Protein AF-A0A7C6N1N5-F1 (afdb_monomer_lite)

Sequence (202 aa):
MLIARNVEIYVKSGYQFQPEIVPFQICHFANFVLLFAFALKNKTLQTVAFCFNLPFAMLSIIFADSLENYQTILNWRGMAYIFGHMLIVAITLWGLMTDQIEVDKKSYRNSIIMVVSLFVLSVPINNIFNKLMPDFTANYFYSYRPEGGTPLEWFFNWGKETTLLGMEINIIYIALSALLGIVVLFLFKKIYELYYKFKKSS

Radius of gyration: 17.81 Å; chains: 1; bounding box: 52×36×45 Å

Secondary structure (DSSP, 8-state):
-HHHHHHHHHHHTTS---GGGSS-SHHHHHHHHHHHHHHTT-HHHHHHIIIIIHHHHHHHHHH-GGGTTSS-S-SHHHHHHHHHHHHHHHHHHHHHHTT-----HHHHHHHHHHHHHHHHHHHHHHHHHHHH-TTS---GGG-S-PPTTSHHHHHHHTS--EEETTEEE-HHHHHHHHHHHHHHHHHHHHHHHHHHHHHHT-

pLDDT: mean 88.07, std 8.66, range [59.78, 97.88]

Structure (mmCIF, N/CA/C/O backbone):
data_AF-A0A7C6N1N5-F1
#
_entry.id   AF-A0A7C6N1N5-F1
#
loop_
_atom_site.group_PDB
_atom_site.id
_atom_site.type_symbol
_atom_site.label_atom_id
_atom_site.label_alt_id
_atom_site.label_comp_id
_atom_site.label_asym_id
_atom_site.label_entity_id
_atom_site.label_seq_id
_atom_site.pdbx_PDB_ins_code
_atom_site.Cartn_x
_atom_site.Cartn_y
_atom_site.Cartn_z
_atom_site.occupancy
_atom_site.B_iso_or_equiv
_atom_site.auth_seq_id
_atom_site.auth_comp_id
_atom_site.auth_asym_id
_atom_site.auth_atom_id
_atom_site.pdbx_PDB_model_num
ATOM 1 N N . MET A 1 1 ? -7.656 -17.909 -9.200 1.00 75.88 1 MET A N 1
ATOM 2 C CA . MET A 1 1 ? -7.507 -16.770 -10.137 1.00 75.88 1 MET A CA 1
ATOM 3 C C . MET A 1 1 ? -6.059 -16.318 -10.299 1.00 75.88 1 MET A C 1
ATOM 5 O O . MET A 1 1 ? -5.619 -16.276 -11.436 1.00 75.88 1 MET A O 1
ATOM 9 N N . LEU A 1 2 ? -5.290 -16.072 -9.225 1.00 77.62 2 LEU A N 1
ATOM 10 C CA . LEU A 1 2 ? -3.871 -15.672 -9.336 1.00 77.62 2 LEU A CA 1
ATOM 11 C C . LEU A 1 2 ? -3.015 -16.629 -10.183 1.00 77.62 2 LEU A C 1
ATOM 13 O O . LEU A 1 2 ? -2.271 -16.175 -11.041 1.00 77.62 2 LEU A O 1
ATOM 17 N N . ILE A 1 3 ? -3.173 -17.947 -10.005 1.00 81.25 3 ILE A N 1
ATOM 18 C CA . ILE A 1 3 ? -2.455 -18.951 -10.810 1.00 81.25 3 ILE A CA 1
ATOM 19 C C . ILE A 1 3 ? -2.815 -18.822 -12.297 1.00 81.25 3 ILE A C 1
ATOM 21 O O . ILE A 1 3 ? -1.923 -18.735 -13.127 1.00 81.25 3 ILE A O 1
ATOM 25 N N . ALA A 1 4 ? -4.106 -18.737 -12.635 1.00 80.81 4 ALA A N 1
ATOM 26 C CA . ALA A 1 4 ? -4.562 -18.581 -14.020 1.00 80.81 4 ALA A CA 1
ATOM 27 C C . ALA A 1 4 ? -4.050 -17.275 -14.655 1.00 80.81 4 ALA A C 1
ATOM 29 O O . ALA A 1 4 ? -3.578 -17.284 -15.787 1.00 80.81 4 ALA A O 1
ATOM 30 N N . ARG A 1 5 ? -4.059 -16.173 -13.895 1.00 82.31 5 ARG A N 1
ATOM 31 C CA . ARG A 1 5 ? -3.480 -14.883 -14.298 1.00 82.31 5 ARG A CA 1
ATOM 32 C C . ARG A 1 5 ? -1.970 -14.984 -14.540 1.00 82.31 5 ARG A C 1
ATOM 34 O O . ARG A 1 5 ? -1.482 -14.455 -15.532 1.00 82.31 5 ARG A O 1
ATOM 41 N N . ASN A 1 6 ? -1.235 -15.689 -13.682 1.00 84.12 6 ASN A N 1
ATOM 42 C CA . ASN A 1 6 ? 0.206 -15.896 -13.843 1.00 84.12 6 ASN A CA 1
ATOM 43 C C . ASN A 1 6 ? 0.536 -16.792 -15.047 1.00 84.12 6 ASN A C 1
ATOM 45 O O . ASN A 1 6 ? 1.484 -16.501 -15.770 1.00 84.12 6 ASN A O 1
ATOM 49 N N . VAL A 1 7 ? -0.264 -17.835 -15.294 1.00 82.88 7 VAL A N 1
ATOM 50 C CA . VAL A 1 7 ? -0.147 -18.676 -16.496 1.00 82.88 7 VAL A CA 1
ATOM 51 C C . VAL A 1 7 ? -0.419 -17.853 -17.756 1.00 82.88 7 VAL A C 1
ATOM 53 O O . VAL A 1 7 ? 0.352 -17.942 -18.705 1.00 82.88 7 VAL A O 1
ATOM 56 N N . GLU A 1 8 ? -1.455 -17.006 -17.767 1.00 82.69 8 GLU A N 1
ATOM 57 C CA . GLU A 1 8 ? -1.738 -16.129 -18.912 1.00 82.69 8 GLU A CA 1
ATOM 58 C C . GLU A 1 8 ? -0.565 -15.181 -19.208 1.00 82.69 8 GLU A C 1
ATOM 60 O O . GLU A 1 8 ? -0.178 -15.041 -20.367 1.00 82.69 8 GLU A O 1
ATOM 65 N N . ILE A 1 9 ? 0.023 -14.563 -18.176 1.00 81.25 9 ILE A N 1
ATOM 66 C CA . ILE A 1 9 ? 1.199 -13.690 -18.329 1.00 81.25 9 ILE A CA 1
ATOM 67 C C . ILE A 1 9 ? 2.376 -14.469 -18.913 1.00 81.25 9 ILE A C 1
ATOM 69 O O . ILE A 1 9 ? 2.980 -14.013 -19.876 1.00 81.25 9 ILE A O 1
ATOM 73 N N . TYR A 1 10 ? 2.660 -15.656 -18.376 1.00 85.50 10 TYR A N 1
ATOM 74 C CA . TYR A 1 10 ? 3.761 -16.496 -18.841 1.00 85.50 10 TYR A CA 1
ATOM 75 C C . TYR A 1 10 ? 3.589 -16.959 -20.296 1.00 85.50 10 TYR A C 1
ATOM 77 O O . TYR A 1 10 ? 4.551 -17.020 -21.053 1.00 85.50 10 TYR A O 1
ATOM 85 N N . VAL A 1 11 ? 2.362 -17.263 -20.725 1.00 85.88 11 VAL A N 1
ATOM 86 C CA . VAL A 1 11 ? 2.097 -17.634 -22.124 1.00 85.88 11 VAL A CA 1
ATOM 87 C C . VAL A 1 11 ? 2.218 -16.413 -23.043 1.00 85.88 11 VAL A C 1
ATOM 89 O O . VAL A 1 11 ? 2.851 -16.497 -24.095 1.00 85.88 11 VAL A O 1
ATOM 92 N N . LYS A 1 12 ? 1.664 -15.259 -22.646 1.00 83.81 12 LYS A N 1
ATOM 93 C CA . LYS A 1 12 ? 1.722 -14.018 -23.443 1.00 83.81 12 LYS A CA 1
ATOM 94 C C . LYS A 1 12 ? 3.119 -13.404 -23.524 1.00 83.81 12 LYS A C 1
ATOM 96 O O . LYS A 1 12 ? 3.396 -12.686 -24.478 1.00 83.81 12 LYS A O 1
ATOM 101 N N . SER A 1 13 ? 3.996 -13.700 -22.570 1.00 79.75 13 SER A N 1
ATOM 102 C CA . SER A 1 13 ? 5.400 -13.285 -22.580 1.00 79.75 13 SER A CA 1
ATOM 103 C C . SER A 1 13 ? 6.295 -14.143 -23.481 1.00 79.75 13 SER A C 1
ATOM 105 O O . SER A 1 13 ? 7.509 -13.960 -23.477 1.00 79.75 13 SER A O 1
ATOM 107 N N . GLY A 1 14 ? 5.733 -15.112 -24.213 1.00 83.31 14 GLY A N 1
ATOM 108 C CA . GLY A 1 14 ? 6.526 -16.070 -24.982 1.00 83.31 14 GLY A CA 1
ATOM 109 C C . GLY A 1 14 ? 7.276 -17.061 -24.091 1.00 83.31 14 GLY A C 1
ATOM 110 O O . GLY A 1 14 ? 8.407 -17.422 -24.404 1.00 83.31 14 GLY A O 1
ATOM 111 N N . TYR A 1 15 ? 6.658 -17.501 -22.987 1.00 8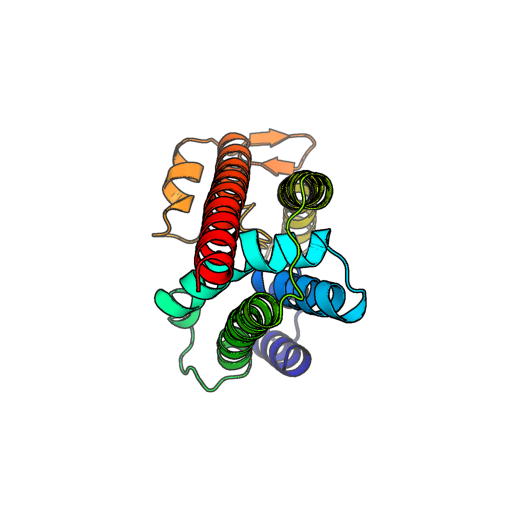4.44 15 TYR A N 1
ATOM 112 C CA . TYR A 1 15 ? 7.233 -18.435 -22.007 1.00 84.44 15 TYR A CA 1
ATOM 113 C C . TYR A 1 15 ? 8.441 -17.871 -21.245 1.00 84.44 15 TYR A C 1
ATOM 115 O O . TYR A 1 15 ? 9.311 -18.614 -20.779 1.00 84.44 15 TYR A O 1
ATOM 123 N N . GLN A 1 16 ? 8.471 -16.549 -21.067 1.00 82.44 16 GLN A N 1
ATOM 124 C CA . GLN A 1 16 ? 9.483 -15.849 -20.281 1.00 82.44 16 GLN A CA 1
ATOM 125 C C . GLN A 1 16 ? 8.947 -15.449 -18.908 1.00 82.44 16 GLN A C 1
ATOM 127 O O . GLN A 1 16 ? 7.798 -15.023 -18.754 1.00 82.44 16 GLN A O 1
ATOM 132 N N . PHE A 1 17 ? 9.787 -15.570 -17.884 1.00 81.19 17 PHE A N 1
ATOM 133 C CA . PHE A 1 17 ? 9.424 -15.125 -16.546 1.00 81.19 17 PHE A CA 1
ATOM 134 C C . PHE A 1 17 ? 9.456 -13.592 -16.476 1.00 81.19 17 PHE A C 1
ATOM 136 O O . PHE A 1 17 ? 10.468 -12.983 -16.805 1.00 81.19 17 PHE A O 1
ATOM 143 N N . GLN A 1 18 ? 8.354 -12.981 -16.036 1.00 79.44 18 GLN A N 1
ATOM 144 C CA . GLN A 1 18 ? 8.213 -11.528 -15.925 1.00 79.44 18 GLN A CA 1
ATOM 145 C C . GLN A 1 18 ? 8.052 -11.094 -14.463 1.00 79.44 18 GLN A C 1
ATOM 147 O O . GLN A 1 18 ? 7.435 -11.832 -13.685 1.00 79.44 18 GLN A O 1
ATOM 152 N N . PRO A 1 19 ? 8.494 -9.876 -14.089 1.00 78.19 19 PRO A N 1
ATOM 153 C CA . PRO A 1 19 ? 8.294 -9.337 -12.743 1.00 78.19 19 PRO A CA 1
ATOM 154 C C . PRO A 1 19 ? 6.824 -9.369 -12.303 1.00 78.19 19 PRO A C 1
ATOM 156 O O . PRO A 1 19 ? 6.517 -9.722 -11.169 1.00 78.19 19 PRO A O 1
ATOM 159 N N . GLU A 1 20 ? 5.890 -9.108 -13.225 1.00 77.75 20 GLU A N 1
ATOM 160 C CA . GLU A 1 20 ? 4.452 -9.127 -12.940 1.00 77.75 20 GLU A CA 1
ATOM 161 C C . GLU A 1 20 ? 3.948 -10.453 -12.354 1.00 77.75 20 GLU A C 1
ATOM 163 O O . GLU A 1 20 ? 2.939 -10.441 -11.648 1.00 77.75 20 GLU A O 1
ATOM 168 N N . ILE A 1 21 ? 4.612 -11.583 -12.624 1.00 78.94 21 ILE A N 1
ATOM 169 C CA . ILE A 1 21 ? 4.239 -12.909 -12.102 1.00 78.94 21 ILE A CA 1
ATOM 170 C C . ILE A 1 21 ? 4.406 -12.960 -10.576 1.00 78.94 21 ILE A C 1
ATOM 172 O O . ILE A 1 21 ? 3.637 -13.642 -9.888 1.00 78.94 21 ILE A O 1
ATOM 176 N N . VAL A 1 22 ? 5.377 -12.220 -10.036 1.00 78.75 22 VAL A N 1
ATOM 177 C CA . VAL A 1 22 ? 5.614 -12.130 -8.596 1.00 78.75 22 VAL A CA 1
ATOM 178 C C . VAL A 1 22 ? 4.576 -11.184 -7.980 1.00 78.75 22 VAL A C 1
ATOM 180 O O . VAL A 1 22 ? 4.480 -10.020 -8.374 1.00 78.75 22 VAL A O 1
ATOM 183 N N . PRO A 1 23 ? 3.776 -11.633 -6.995 1.00 71.56 23 PRO A N 1
ATOM 184 C CA . PRO A 1 23 ? 2.617 -10.886 -6.506 1.00 71.56 23 PRO A CA 1
ATOM 185 C C . PRO A 1 23 ? 2.990 -9.771 -5.507 1.00 71.56 23 PRO A C 1
ATOM 187 O O . PRO A 1 23 ? 2.320 -9.590 -4.493 1.00 71.56 23 PRO A O 1
ATOM 190 N N . PHE A 1 24 ? 4.052 -9.011 -5.780 1.00 77.94 24 PHE A N 1
ATOM 191 C CA . PHE A 1 24 ? 4.479 -7.861 -4.968 1.00 77.94 24 PHE A CA 1
ATOM 192 C C . PHE A 1 24 ? 3.821 -6.540 -5.383 1.00 77.94 24 PHE A C 1
ATOM 194 O O . PHE A 1 24 ? 4.073 -5.496 -4.784 1.00 77.94 24 PHE A O 1
ATOM 201 N N . GLN A 1 25 ? 2.943 -6.569 -6.386 1.00 78.00 25 GLN A N 1
ATOM 202 C CA . GLN A 1 25 ? 2.044 -5.449 -6.661 1.00 78.00 25 GLN A CA 1
ATOM 203 C C . GLN A 1 25 ? 1.131 -5.201 -5.448 1.00 78.00 25 GLN A C 1
ATOM 205 O O . GLN A 1 25 ? 0.662 -6.156 -4.823 1.00 78.00 25 GLN A O 1
ATOM 210 N N . ILE A 1 26 ? 0.858 -3.927 -5.132 1.00 80.38 26 ILE A N 1
ATOM 211 C CA . ILE A 1 26 ? 0.122 -3.523 -3.917 1.00 80.38 26 ILE A CA 1
ATOM 212 C C . ILE A 1 26 ? -1.208 -4.256 -3.787 1.00 80.38 26 ILE A C 1
ATOM 214 O O . ILE A 1 26 ? -1.538 -4.723 -2.704 1.00 80.38 26 ILE A O 1
ATOM 218 N N . CYS A 1 27 ? -1.960 -4.395 -4.878 1.00 80.00 27 CYS A N 1
ATOM 219 C CA . CYS A 1 27 ? -3.269 -5.041 -4.878 1.00 80.00 27 CYS A CA 1
ATOM 220 C C . CYS A 1 27 ? -3.203 -6.548 -4.571 1.00 80.00 27 CYS A C 1
ATOM 222 O O . CYS A 1 27 ? -4.029 -7.082 -3.826 1.00 80.00 27 CYS A O 1
ATOM 224 N N . HIS A 1 28 ? -2.196 -7.253 -5.087 1.00 83.31 28 HIS A N 1
ATOM 225 C CA . HIS A 1 28 ? -1.982 -8.667 -4.786 1.00 83.31 28 HIS A CA 1
ATOM 226 C C . HIS A 1 28 ? -1.497 -8.851 -3.348 1.00 83.31 28 HIS A C 1
ATOM 228 O O . HIS A 1 28 ? -2.035 -9.681 -2.614 1.00 83.31 28 HIS A O 1
ATOM 234 N N . PHE A 1 29 ? -0.554 -8.016 -2.912 1.00 87.25 29 PHE A N 1
ATOM 235 C CA . PHE A 1 29 ? -0.102 -7.992 -1.528 1.00 87.25 29 PHE A CA 1
ATOM 236 C C . PHE A 1 29 ? -1.252 -7.676 -0.558 1.00 87.25 29 PHE A C 1
ATOM 238 O O . PHE A 1 29 ? -1.387 -8.320 0.480 1.00 87.25 29 PHE A O 1
ATOM 245 N N . ALA A 1 30 ? -2.140 -6.752 -0.924 1.00 88.94 30 ALA A N 1
ATOM 246 C CA . ALA A 1 30 ? -3.303 -6.375 -0.135 1.00 88.94 30 ALA A CA 1
ATOM 247 C C . ALA A 1 30 ? -4.279 -7.538 0.088 1.00 88.94 30 ALA A C 1
ATOM 249 O O . ALA A 1 30 ? -4.829 -7.658 1.182 1.00 88.94 30 ALA A O 1
ATOM 250 N N . ASN A 1 31 ? -4.446 -8.421 -0.900 1.00 89.88 31 ASN A N 1
ATOM 251 C CA . ASN A 1 31 ? -5.232 -9.646 -0.749 1.00 89.88 31 ASN A CA 1
ATOM 252 C C . ASN A 1 31 ? -4.606 -10.618 0.266 1.00 89.88 31 ASN A C 1
ATOM 254 O O . ASN A 1 31 ? -5.327 -11.227 1.056 1.00 89.88 31 ASN A O 1
ATOM 258 N N . PHE A 1 32 ? -3.274 -10.729 0.314 1.00 91.06 32 PHE A N 1
ATOM 259 C CA . PHE A 1 32 ? -2.599 -11.514 1.354 1.00 91.06 32 PHE A CA 1
ATOM 260 C C . PHE A 1 32 ? -2.723 -10.866 2.733 1.00 91.06 32 PHE A C 1
ATOM 262 O O . PHE A 1 32 ? -3.035 -11.557 3.702 1.00 91.06 32 PHE A O 1
ATOM 269 N N . VAL A 1 33 ? -2.538 -9.544 2.829 1.00 92.44 33 VAL A N 1
ATOM 270 C CA . VAL A 1 33 ? -2.757 -8.792 4.076 1.00 92.44 33 VAL A CA 1
ATOM 271 C C . VAL A 1 33 ? -4.164 -9.045 4.602 1.00 92.44 33 VAL A C 1
ATOM 273 O O . VAL A 1 33 ? -4.314 -9.343 5.781 1.00 92.44 33 VAL A O 1
ATOM 276 N N . LEU A 1 34 ? -5.173 -8.990 3.732 1.00 93.25 34 LEU A N 1
ATOM 277 C CA . LEU A 1 34 ? -6.565 -9.270 4.068 1.00 93.25 34 LEU A CA 1
ATOM 278 C C . LEU A 1 34 ? -6.752 -10.702 4.583 1.00 93.25 34 LEU A C 1
ATOM 280 O O . LEU A 1 34 ? -7.306 -10.898 5.664 1.00 93.25 34 LEU A O 1
ATOM 284 N N . LEU A 1 35 ? -6.251 -11.699 3.848 1.00 92.88 35 LEU A N 1
ATOM 285 C CA . LEU A 1 35 ? -6.338 -13.105 4.243 1.00 92.88 35 LEU A CA 1
ATOM 286 C C . LEU A 1 35 ? -5.753 -13.322 5.645 1.00 92.88 35 LEU A C 1
ATOM 288 O O . LEU A 1 35 ? -6.420 -13.879 6.516 1.00 92.88 35 LEU A O 1
ATOM 292 N N . PHE A 1 36 ? -4.534 -12.837 5.887 1.00 93.88 36 PHE A N 1
ATOM 293 C CA . PHE A 1 36 ? -3.872 -12.993 7.181 1.00 93.88 36 PHE A CA 1
ATOM 294 C C . PHE A 1 36 ? -4.488 -12.118 8.277 1.00 93.88 36 PHE A C 1
ATOM 296 O O . PHE A 1 36 ? -4.497 -12.532 9.436 1.00 93.88 36 PHE A O 1
ATOM 303 N N . ALA A 1 37 ? -5.044 -10.950 7.940 1.00 93.44 37 ALA A N 1
ATOM 304 C CA . ALA A 1 37 ? -5.752 -10.092 8.886 1.00 93.44 37 ALA A CA 1
ATOM 305 C C . ALA A 1 37 ? -6.903 -10.836 9.561 1.00 93.44 37 ALA A C 1
ATOM 307 O O . ALA A 1 37 ? -7.005 -10.823 10.790 1.00 93.44 37 ALA A O 1
ATOM 308 N N . PHE A 1 38 ? -7.732 -11.513 8.767 1.00 92.31 38 PHE A N 1
ATOM 309 C CA . PHE A 1 38 ? -8.912 -12.212 9.267 1.00 92.31 38 PHE A CA 1
ATOM 310 C C . PHE A 1 38 ? -8.600 -13.629 9.758 1.00 92.31 38 PHE A C 1
ATOM 312 O O . PHE A 1 38 ? -9.105 -14.020 10.809 1.00 92.31 38 PHE A O 1
ATOM 319 N N . ALA A 1 39 ? -7.713 -14.369 9.085 1.00 93.81 39 ALA A N 1
ATOM 320 C CA . ALA A 1 39 ? -7.327 -15.713 9.520 1.00 93.81 39 ALA A CA 1
ATOM 321 C C . ALA A 1 39 ? -6.596 -15.705 10.874 1.00 93.81 39 ALA A C 1
ATOM 323 O O . ALA A 1 39 ? -6.854 -16.558 11.720 1.00 93.81 39 ALA A O 1
ATOM 324 N N . LEU A 1 40 ? -5.709 -14.727 11.099 1.00 94.69 40 LEU A N 1
ATOM 325 C CA . LEU A 1 40 ? -4.919 -14.619 12.332 1.00 94.69 40 LEU A CA 1
ATOM 326 C C . LEU A 1 40 ? -5.524 -13.653 13.358 1.00 94.69 40 LEU A C 1
ATOM 328 O O . LEU A 1 40 ? -4.930 -13.452 14.416 1.00 94.69 40 LEU A O 1
ATOM 332 N N . LYS A 1 41 ? -6.666 -13.022 13.046 1.00 93.31 41 LYS A N 1
ATOM 333 C CA . LYS A 1 41 ? -7.293 -11.969 13.869 1.00 93.31 41 LYS A CA 1
ATOM 334 C C . LYS A 1 41 ? -6.290 -10.883 14.288 1.00 93.31 41 LYS A C 1
ATOM 336 O O . LYS A 1 41 ? -6.238 -10.450 15.441 1.00 93.31 41 LYS A O 1
ATOM 341 N N . ASN A 1 42 ? -5.429 -10.476 13.356 1.00 96.38 42 ASN A N 1
ATOM 342 C CA . ASN A 1 42 ? -4.336 -9.555 13.640 1.00 96.38 42 ASN A CA 1
ATOM 343 C C . ASN A 1 42 ? -4.802 -8.101 13.485 1.00 96.38 42 ASN A C 1
ATOM 345 O O . ASN A 1 42 ? -4.966 -7.618 12.365 1.00 96.38 42 ASN A O 1
ATOM 349 N N . LYS A 1 43 ? -4.925 -7.379 14.607 1.00 96.00 43 LYS A N 1
ATOM 350 C CA . LYS A 1 43 ? -5.392 -5.980 14.634 1.00 96.00 43 LYS A CA 1
ATOM 351 C C . LYS A 1 43 ? -4.586 -5.038 13.739 1.00 96.00 43 LYS A C 1
ATOM 353 O O . LYS A 1 43 ? -5.150 -4.143 13.119 1.00 96.00 43 LYS A O 1
ATOM 358 N N . THR A 1 44 ? -3.266 -5.219 13.648 1.00 97.06 44 THR A N 1
ATOM 359 C CA . THR A 1 44 ? -2.424 -4.389 12.773 1.00 97.06 44 THR A CA 1
ATOM 360 C C . THR A 1 44 ? -2.757 -4.634 11.307 1.00 97.06 44 THR A C 1
ATOM 362 O O . THR A 1 44 ? -2.959 -3.672 10.573 1.00 97.06 44 THR A O 1
ATOM 365 N N . LEU A 1 45 ? -2.870 -5.895 10.883 1.00 96.75 45 LEU A N 1
ATOM 366 C CA . LEU A 1 45 ? -3.219 -6.224 9.499 1.00 96.75 45 LEU A CA 1
ATOM 367 C C . LEU A 1 45 ? -4.654 -5.809 9.160 1.00 96.75 45 LEU A C 1
ATOM 369 O O . LEU A 1 45 ? -4.888 -5.306 8.068 1.00 96.75 45 LEU A O 1
ATOM 373 N N . GLN A 1 46 ? -5.596 -5.940 10.097 1.00 96.75 46 GLN A N 1
ATOM 374 C CA . GLN A 1 46 ? -6.962 -5.426 9.946 1.00 96.75 46 GLN A CA 1
ATOM 375 C C . GLN A 1 46 ? -6.978 -3.898 9.811 1.00 96.75 46 GLN A C 1
ATOM 377 O O . GLN A 1 46 ? -7.672 -3.362 8.949 1.00 96.75 46 GLN A O 1
ATOM 382 N N . THR A 1 47 ? -6.160 -3.197 10.605 1.00 97.19 47 THR A N 1
ATOM 383 C CA . THR A 1 47 ? -5.992 -1.741 10.501 1.00 97.19 47 THR A CA 1
ATOM 384 C C . THR A 1 47 ? -5.394 -1.349 9.152 1.00 97.19 47 THR A C 1
ATOM 386 O O . THR A 1 47 ? -5.880 -0.410 8.538 1.00 97.19 47 THR A O 1
ATOM 389 N N . VAL A 1 48 ? -4.380 -2.060 8.648 1.00 97.06 48 VAL A N 1
ATOM 390 C CA . VAL A 1 48 ? -3.833 -1.813 7.299 1.00 97.06 48 VAL A CA 1
ATOM 391 C C . VAL A 1 48 ? -4.888 -2.101 6.230 1.00 97.06 48 VAL A C 1
ATOM 393 O O . VAL A 1 48 ? -5.083 -1.290 5.328 1.00 97.06 48 VAL A O 1
ATOM 396 N N . ALA A 1 49 ? -5.620 -3.209 6.350 1.00 96.38 49 ALA A N 1
ATOM 397 C CA . ALA A 1 49 ? -6.662 -3.575 5.401 1.00 96.38 49 ALA A CA 1
ATOM 398 C C . ALA A 1 49 ? -7.744 -2.485 5.303 1.00 96.38 49 ALA A C 1
ATOM 400 O O . ALA A 1 49 ? -8.091 -2.070 4.200 1.00 96.38 49 ALA A O 1
ATOM 401 N N . PHE A 1 50 ? -8.221 -1.968 6.438 1.00 97.12 50 PHE A N 1
ATOM 402 C CA . PHE A 1 50 ? -9.237 -0.916 6.468 1.00 97.12 50 PHE A CA 1
ATOM 403 C C . PHE A 1 50 ? -8.690 0.479 6.151 1.00 97.12 50 PHE A C 1
ATOM 405 O O . PHE A 1 50 ? -9.245 1.191 5.322 1.00 97.12 50 PHE A O 1
ATOM 412 N N . CYS A 1 51 ? -7.614 0.897 6.817 1.00 97.00 51 CYS A N 1
ATOM 413 C CA . CYS A 1 51 ? -7.147 2.277 6.743 1.00 97.00 51 CYS A CA 1
ATOM 414 C C . CYS A 1 51 ? -6.258 2.570 5.531 1.00 97.00 51 CYS A C 1
ATOM 416 O O . CYS A 1 51 ? -6.041 3.737 5.228 1.00 97.00 51 CYS A O 1
ATOM 418 N N . PHE A 1 52 ? -5.711 1.548 4.870 1.00 95.50 52 PHE A N 1
ATOM 419 C CA . PHE A 1 52 ? -4.809 1.717 3.729 1.00 95.50 52 PHE A CA 1
ATOM 420 C C . PHE A 1 52 ? -5.302 0.950 2.499 1.00 95.50 52 PHE A C 1
ATOM 422 O O . PHE A 1 52 ? -5.507 1.554 1.454 1.00 95.50 52 PHE A O 1
ATOM 429 N N . ASN A 1 53 ? -5.564 -0.356 2.596 1.00 95.69 53 ASN A N 1
ATOM 430 C CA . ASN A 1 53 ? -5.880 -1.147 1.400 1.00 95.69 53 ASN A CA 1
ATOM 431 C C . ASN A 1 53 ? -7.259 -0.810 0.815 1.00 95.69 53 ASN A C 1
ATOM 433 O O . ASN A 1 53 ? -7.383 -0.700 -0.401 1.00 95.69 53 ASN A O 1
ATOM 437 N N . LEU A 1 54 ? -8.283 -0.648 1.659 1.00 95.31 54 LEU A N 1
ATOM 438 C CA . LEU A 1 54 ? -9.647 -0.313 1.238 1.00 95.31 54 LEU A CA 1
ATOM 439 C C . LEU A 1 54 ? -9.714 0.957 0.362 1.00 95.31 54 LEU A C 1
ATOM 441 O O . LEU A 1 54 ? -10.259 0.850 -0.736 1.00 95.31 54 LEU A O 1
ATOM 445 N N . PRO A 1 55 ? -9.172 2.132 0.757 1.00 93.88 55 PRO A N 1
ATOM 446 C CA . PRO A 1 55 ? -9.225 3.323 -0.093 1.00 93.88 55 PRO A CA 1
ATOM 447 C C . PRO A 1 55 ? -8.575 3.118 -1.455 1.00 93.88 55 PRO A C 1
ATOM 449 O O . PRO A 1 55 ? -9.180 3.456 -2.468 1.00 93.88 55 PRO A O 1
ATOM 452 N N . PHE A 1 56 ? -7.375 2.537 -1.500 1.00 90.62 56 PHE A N 1
ATOM 453 C CA . PHE A 1 56 ? -6.696 2.311 -2.774 1.00 90.62 56 PHE A CA 1
ATOM 454 C C . PHE A 1 56 ? -7.433 1.286 -3.634 1.00 90.62 56 PHE A C 1
ATOM 456 O O . PHE A 1 56 ? -7.569 1.504 -4.831 1.00 90.62 56 PHE A O 1
ATOM 463 N N . ALA A 1 57 ? -7.996 0.233 -3.038 1.00 91.62 57 ALA A N 1
ATOM 464 C CA . ALA A 1 57 ? -8.803 -0.728 -3.779 1.00 91.62 57 ALA A CA 1
ATOM 465 C C . ALA A 1 57 ? -10.092 -0.110 -4.338 1.00 91.62 57 ALA A C 1
ATOM 467 O O . ALA A 1 57 ? -10.469 -0.424 -5.465 1.00 91.62 57 ALA A O 1
ATOM 468 N N . MET A 1 58 ? -10.742 0.793 -3.596 1.00 90.50 58 MET A N 1
ATOM 469 C CA . MET A 1 58 ? -11.885 1.551 -4.114 1.00 90.50 58 MET A CA 1
ATOM 470 C C . MET A 1 58 ? -11.476 2.461 -5.274 1.00 90.50 58 MET A C 1
ATOM 472 O O . MET A 1 58 ? -12.139 2.444 -6.307 1.00 90.50 58 MET A O 1
ATOM 476 N N . LEU A 1 59 ? -10.376 3.210 -5.142 1.00 87.44 59 LEU A N 1
ATOM 477 C CA . LEU A 1 59 ? -9.870 4.072 -6.216 1.00 87.44 59 LEU A CA 1
ATOM 478 C C . LEU A 1 59 ? -9.530 3.265 -7.476 1.00 87.44 59 LEU A C 1
ATOM 480 O O . LEU A 1 59 ? -9.911 3.665 -8.571 1.00 87.44 59 LEU A O 1
ATOM 484 N N . SER A 1 60 ? -8.896 2.100 -7.322 1.00 84.62 60 SER A N 1
ATOM 485 C CA . SER A 1 60 ? -8.593 1.190 -8.432 1.00 84.62 60 SER A CA 1
ATOM 486 C C . SER A 1 60 ? -9.845 0.689 -9.159 1.00 84.62 60 SER A C 1
ATOM 488 O O . SER A 1 60 ? -9.805 0.509 -10.369 1.00 84.62 60 SER A O 1
ATOM 490 N N . ILE A 1 61 ? -10.970 0.497 -8.463 1.00 84.81 61 ILE A N 1
ATOM 491 C CA . ILE A 1 61 ? -12.241 0.120 -9.107 1.00 84.81 61 ILE A CA 1
ATOM 492 C C . ILE A 1 61 ? -12.905 1.322 -9.790 1.00 84.81 61 ILE A C 1
ATOM 494 O O . ILE A 1 61 ? -13.479 1.159 -10.861 1.00 84.81 61 ILE A O 1
ATOM 498 N N . ILE A 1 62 ? -12.861 2.506 -9.169 1.00 82.94 62 ILE A N 1
ATOM 499 C CA . ILE A 1 62 ? -13.549 3.708 -9.668 1.00 82.94 62 ILE A CA 1
ATOM 500 C C . ILE A 1 62 ? -12.874 4.259 -10.924 1.00 82.94 62 ILE A C 1
ATOM 502 O O . ILE A 1 62 ? -13.570 4.596 -11.877 1.00 82.94 62 ILE A O 1
ATOM 506 N N . PHE A 1 63 ? -11.545 4.371 -10.911 1.00 76.38 63 PHE A N 1
ATOM 507 C CA . PHE A 1 63 ? -10.790 4.935 -12.030 1.00 76.38 63 PHE A CA 1
ATOM 508 C C . PHE A 1 63 ? -10.399 3.862 -13.045 1.00 76.38 63 PHE A C 1
ATOM 510 O O . PHE A 1 63 ? -10.512 4.092 -14.236 1.00 76.38 63 PHE A O 1
ATOM 517 N N . ALA A 1 64 ? -10.035 2.658 -12.589 1.00 70.62 64 ALA A N 1
ATOM 518 C CA . ALA A 1 64 ? -9.793 1.487 -13.432 1.00 70.62 64 ALA A CA 1
ATOM 519 C C . ALA A 1 64 ? -8.854 1.696 -14.646 1.00 70.62 64 ALA A C 1
ATOM 521 O O . ALA A 1 64 ? -8.836 0.840 -15.528 1.00 70.62 64 ALA A O 1
ATOM 522 N N . ASP A 1 65 ? -8.014 2.740 -14.658 1.00 64.62 65 ASP A N 1
ATOM 523 C CA . ASP A 1 65 ? -7.135 3.115 -15.783 1.00 64.62 65 ASP A CA 1
ATOM 524 C C . ASP A 1 65 ? -6.246 1.949 -16.257 1.00 64.62 65 ASP A C 1
ATOM 526 O O . ASP A 1 65 ? -6.041 1.713 -17.444 1.00 64.62 65 ASP A O 1
ATOM 530 N N . SER A 1 66 ? -5.785 1.108 -15.326 1.00 61.53 66 SER A N 1
ATOM 531 C CA . SER A 1 66 ? -4.981 -0.079 -15.656 1.00 61.53 66 SER A CA 1
ATOM 532 C C . SER A 1 66 ? -5.721 -1.144 -16.490 1.00 61.53 66 SER A C 1
ATOM 534 O O . SER A 1 66 ? -5.071 -2.037 -17.042 1.00 61.53 66 SER A O 1
ATOM 536 N N . LEU A 1 67 ? -7.058 -1.078 -16.586 1.00 62.84 67 LEU A N 1
ATOM 537 C CA . LEU A 1 67 ? -7.861 -1.973 -17.421 1.00 62.84 67 LEU A CA 1
ATOM 538 C C . LEU A 1 67 ? -7.927 -1.535 -18.891 1.00 62.84 67 LEU A C 1
ATOM 540 O O . LEU A 1 67 ? -8.228 -2.374 -19.742 1.00 62.84 67 LEU A O 1
ATOM 544 N N . GLU A 1 68 ? -7.600 -0.278 -19.206 1.00 59.78 68 GLU A N 1
ATOM 545 C CA . GLU A 1 68 ? -7.618 0.250 -20.581 1.00 59.78 68 GLU A CA 1
ATOM 546 C C . GLU A 1 68 ? -6.620 -0.471 -21.499 1.00 59.78 68 GLU A C 1
ATOM 548 O O . GLU A 1 68 ? -6.818 -0.576 -22.708 1.00 59.78 68 GLU A O 1
ATOM 553 N N . ASN A 1 69 ? -5.577 -1.061 -20.912 1.00 61.78 69 ASN A N 1
ATOM 554 C CA . ASN A 1 69 ? -4.549 -1.811 -21.630 1.00 61.78 69 ASN A CA 1
ATOM 555 C C . ASN A 1 69 ? -4.986 -3.231 -22.048 1.00 61.78 69 ASN A C 1
ATOM 557 O O . ASN A 1 69 ? -4.203 -3.962 -22.664 1.00 61.78 69 ASN A O 1
ATOM 561 N N . TYR A 1 70 ? -6.209 -3.663 -21.718 1.00 62.28 70 TYR A N 1
ATOM 562 C CA . TYR A 1 70 ? -6.728 -4.972 -22.116 1.00 62.28 70 TYR A CA 1
ATOM 563 C C . TYR A 1 70 ? -7.740 -4.861 -23.255 1.00 62.28 70 TYR A C 1
ATOM 565 O O . TYR A 1 70 ? -8.718 -4.132 -23.167 1.00 62.28 70 TYR A O 1
ATOM 573 N N . GLN A 1 71 ? -7.575 -5.700 -24.285 1.00 62.69 71 GLN A N 1
ATOM 574 C CA . GLN A 1 71 ? -8.543 -5.807 -25.388 1.00 62.69 71 GLN A CA 1
ATOM 575 C C . GLN A 1 71 ? -9.95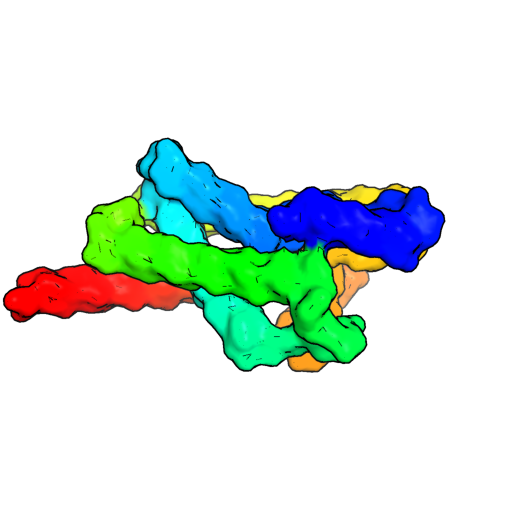7 -6.177 -24.914 1.00 62.69 71 GLN A C 1
ATOM 577 O O . GLN A 1 71 ? -10.941 -5.798 -25.541 1.00 62.69 71 GLN A O 1
ATOM 582 N N . THR A 1 72 ? -10.067 -6.942 -23.824 1.00 71.62 72 THR A N 1
ATOM 583 C CA . THR A 1 72 ? -11.343 -7.285 -23.186 1.00 71.62 72 THR A CA 1
ATOM 584 C C . THR A 1 72 ? -11.145 -7.401 -21.676 1.00 71.62 72 THR A C 1
ATOM 586 O O . THR A 1 72 ? -10.080 -7.812 -21.220 1.00 71.62 72 THR A O 1
ATOM 589 N N . ILE A 1 73 ? -12.185 -7.118 -20.891 1.00 70.88 73 ILE A N 1
ATOM 590 C CA . ILE A 1 73 ? -12.180 -7.329 -19.432 1.00 70.88 73 ILE A CA 1
ATOM 591 C C . ILE A 1 73 ? -12.292 -8.829 -19.076 1.00 70.88 73 ILE A C 1
ATOM 593 O O . ILE A 1 73 ? -11.905 -9.256 -17.989 1.00 70.88 73 ILE A O 1
ATOM 597 N N . LEU A 1 74 ? -12.758 -9.658 -20.017 1.00 79.06 74 LEU A N 1
ATOM 598 C CA . LEU A 1 74 ? -13.003 -11.097 -19.856 1.00 79.06 74 LEU A CA 1
ATOM 599 C C . LEU A 1 74 ? -11.743 -11.961 -20.058 1.00 79.06 74 LEU A C 1
ATOM 601 O O . LEU A 1 74 ? -11.825 -13.086 -20.545 1.00 79.06 74 LEU A O 1
ATOM 605 N N . ASN A 1 75 ? -10.568 -11.450 -19.694 1.00 82.12 75 ASN A N 1
ATOM 606 C CA . ASN A 1 75 ? -9.336 -12.240 -19.614 1.00 82.12 75 ASN A CA 1
ATOM 607 C C . ASN A 1 75 ? -8.934 -12.465 -18.145 1.00 82.12 75 ASN A C 1
ATOM 609 O O . ASN A 1 75 ? -9.471 -11.817 -17.242 1.00 82.12 75 ASN A O 1
ATOM 613 N N . TRP A 1 76 ? -8.018 -13.399 -17.863 1.00 83.88 76 TRP A N 1
ATOM 614 C CA . TRP A 1 76 ? -7.683 -13.749 -16.478 1.00 83.88 76 TRP A CA 1
ATOM 615 C C . TRP A 1 76 ? -6.986 -12.611 -15.741 1.00 83.88 76 TRP A C 1
ATOM 617 O O . TRP A 1 76 ? -7.187 -12.481 -14.533 1.00 83.88 76 TRP A O 1
ATOM 627 N N . ARG A 1 77 ? -6.213 -11.772 -16.440 1.00 80.75 77 ARG A N 1
ATOM 628 C CA . ARG A 1 77 ? -5.588 -10.570 -15.862 1.00 80.75 77 ARG A CA 1
ATOM 629 C C . ARG A 1 77 ? -6.634 -9.534 -15.426 1.00 80.75 77 ARG A C 1
ATOM 631 O O . ARG A 1 77 ? -6.611 -9.118 -14.269 1.00 80.75 77 ARG A O 1
ATOM 638 N N . GLY A 1 78 ? -7.581 -9.190 -16.297 1.00 80.19 78 GLY A N 1
ATOM 639 C CA . GLY A 1 78 ? -8.673 -8.249 -16.029 1.00 80.19 78 GLY A CA 1
ATOM 640 C C . GLY A 1 78 ? -9.632 -8.756 -14.951 1.00 80.19 78 GLY A C 1
ATOM 641 O O . GLY A 1 78 ? -9.940 -8.037 -14.002 1.00 80.19 78 GLY A O 1
ATOM 642 N N . MET A 1 79 ? -10.020 -10.033 -15.011 1.00 85.12 79 MET A N 1
ATOM 643 C CA . MET A 1 79 ? -10.832 -10.654 -13.961 1.00 85.12 79 MET A CA 1
ATOM 644 C C . MET A 1 79 ? -10.099 -10.685 -12.615 1.00 85.12 79 MET A C 1
ATOM 646 O O . MET A 1 79 ? -10.681 -10.318 -11.597 1.00 85.12 79 MET A O 1
ATOM 650 N N . ALA A 1 80 ? -8.822 -11.085 -12.579 1.00 85.06 80 ALA A N 1
ATOM 651 C CA . ALA A 1 80 ? -8.046 -11.090 -11.338 1.00 85.06 80 ALA A CA 1
ATOM 652 C C . ALA A 1 80 ? -7.898 -9.681 -10.746 1.00 85.06 80 ALA A C 1
ATOM 654 O O . ALA A 1 80 ? -7.971 -9.540 -9.525 1.00 85.06 80 ALA A O 1
ATOM 655 N N . TYR A 1 81 ? -7.752 -8.657 -11.592 1.00 84.19 81 TYR A N 1
ATOM 656 C CA . TYR A 1 81 ? -7.763 -7.262 -11.168 1.00 84.19 81 TYR A CA 1
ATOM 657 C C . TYR A 1 81 ? -9.100 -6.899 -10.511 1.00 84.19 81 TYR A C 1
ATOM 659 O O . TYR A 1 81 ? -9.121 -6.524 -9.341 1.00 84.19 81 TYR A O 1
ATOM 667 N N . ILE A 1 82 ? -10.226 -7.063 -11.210 1.00 86.62 82 ILE A N 1
ATOM 668 C CA . ILE A 1 82 ? -11.541 -6.642 -10.701 1.00 86.62 82 ILE A CA 1
ATOM 669 C C . ILE A 1 82 ? -11.924 -7.428 -9.443 1.00 86.62 82 ILE A C 1
ATOM 671 O O . ILE A 1 82 ? -12.206 -6.836 -8.401 1.00 86.62 82 ILE A O 1
ATOM 675 N N . PHE A 1 83 ? -11.883 -8.762 -9.500 1.00 89.12 83 PHE A N 1
ATOM 676 C CA . PHE A 1 83 ? -12.253 -9.600 -8.358 1.00 89.12 83 PHE A CA 1
ATOM 677 C C . PHE A 1 83 ? -11.303 -9.424 -7.174 1.00 89.12 83 PHE A C 1
ATOM 679 O O . PHE A 1 83 ? -11.759 -9.439 -6.032 1.00 89.12 83 PHE A O 1
ATOM 686 N N . GLY A 1 84 ? -10.008 -9.218 -7.425 1.00 90.12 84 GLY A N 1
ATOM 687 C CA . GLY A 1 84 ? -9.032 -8.948 -6.373 1.00 90.12 84 GLY A CA 1
ATOM 688 C C . GLY A 1 84 ? -9.346 -7.665 -5.605 1.00 90.12 84 GLY A C 1
ATOM 689 O O . GLY A 1 84 ? -9.291 -7.668 -4.378 1.00 90.12 84 GLY A O 1
ATOM 690 N N . HIS A 1 85 ? -9.719 -6.585 -6.295 1.00 92.19 85 HIS A N 1
ATOM 691 C CA . HIS A 1 85 ? -10.086 -5.333 -5.630 1.00 92.19 85 HIS A CA 1
ATOM 692 C C . HIS A 1 85 ? -11.465 -5.409 -4.967 1.00 92.19 85 HIS A C 1
ATOM 694 O O . HIS A 1 85 ? -11.607 -4.981 -3.820 1.00 92.19 85 HIS A O 1
ATOM 700 N N . MET A 1 86 ? -12.465 -6.005 -5.630 1.00 92.19 86 MET A N 1
ATOM 701 C CA . MET A 1 86 ? -13.800 -6.178 -5.041 1.00 92.19 86 MET A CA 1
ATOM 702 C C . MET A 1 86 ? -13.745 -6.997 -3.751 1.00 92.19 86 MET A C 1
ATOM 704 O O . MET A 1 86 ? -14.438 -6.666 -2.792 1.00 92.19 86 MET A O 1
ATOM 708 N N . LEU A 1 87 ? -12.894 -8.028 -3.698 1.00 93.75 87 LEU A N 1
ATOM 709 C CA . LEU A 1 87 ? -12.701 -8.832 -2.494 1.00 93.75 87 LEU A CA 1
ATOM 710 C C . LEU A 1 87 ? -12.156 -7.993 -1.332 1.00 93.75 87 LEU A C 1
ATOM 712 O O . LEU A 1 87 ? -12.681 -8.085 -0.221 1.00 93.75 87 LEU A O 1
ATOM 716 N N . ILE A 1 88 ? -11.145 -7.153 -1.586 1.00 94.19 88 ILE A N 1
ATOM 717 C CA . ILE A 1 88 ? -10.591 -6.241 -0.574 1.00 94.19 88 ILE A CA 1
ATOM 718 C C . ILE A 1 88 ? -11.689 -5.321 -0.046 1.00 94.19 88 ILE A C 1
ATOM 720 O O . ILE A 1 88 ? -11.876 -5.243 1.167 1.00 94.19 88 ILE A O 1
ATOM 724 N N . VAL A 1 89 ? -12.444 -4.669 -0.931 1.00 95.50 89 VAL A N 1
ATOM 725 C CA . VAL A 1 89 ? -13.512 -3.740 -0.533 1.00 95.50 89 VAL A CA 1
ATOM 726 C C . VAL A 1 89 ? -14.608 -4.459 0.261 1.00 95.50 89 VAL A C 1
ATOM 728 O O . VAL A 1 89 ? -14.931 -4.053 1.375 1.00 95.50 89 VAL A O 1
ATOM 731 N N . ALA A 1 90 ? -15.148 -5.557 -0.267 1.00 95.31 90 ALA A N 1
ATOM 732 C CA . ALA A 1 90 ? -16.273 -6.259 0.343 1.00 95.31 90 ALA A CA 1
ATOM 733 C C . ALA A 1 90 ? -15.934 -6.813 1.734 1.00 95.31 90 ALA A C 1
ATOM 735 O O . ALA A 1 90 ? -16.687 -6.599 2.685 1.00 95.31 90 ALA A O 1
ATOM 736 N N . ILE A 1 91 ? -14.791 -7.490 1.879 1.00 94.88 91 ILE A N 1
ATOM 737 C CA . ILE A 1 91 ? -14.412 -8.127 3.146 1.00 94.88 91 ILE A CA 1
ATOM 738 C C . ILE A 1 91 ? -13.987 -7.095 4.191 1.00 94.88 91 ILE A C 1
ATOM 740 O O . ILE A 1 91 ? -14.297 -7.269 5.367 1.00 94.88 91 ILE A O 1
ATOM 744 N N . THR A 1 92 ? -13.312 -6.009 3.803 1.00 95.56 92 THR A N 1
ATOM 745 C CA . THR A 1 92 ? -12.959 -4.950 4.767 1.00 95.56 92 THR A CA 1
ATOM 746 C C . THR A 1 92 ? -14.193 -4.212 5.279 1.00 95.56 92 THR A C 1
ATOM 748 O O . THR A 1 92 ? -14.304 -4.003 6.487 1.00 95.56 92 THR A O 1
ATOM 751 N N . LEU A 1 93 ? -15.153 -3.879 4.409 1.00 95.94 93 LEU A N 1
ATOM 752 C CA . LEU A 1 93 ? -16.420 -3.273 4.831 1.00 95.94 93 LEU A CA 1
ATOM 753 C C . LEU A 1 93 ? -17.250 -4.235 5.686 1.00 95.94 93 LEU A C 1
ATOM 755 O O . LEU A 1 93 ? -17.753 -3.841 6.736 1.00 95.94 93 LEU A O 1
ATOM 759 N N . TRP A 1 94 ? -17.342 -5.509 5.298 1.00 96.00 94 TRP A N 1
ATOM 760 C CA . TRP A 1 94 ? -17.986 -6.537 6.119 1.00 96.00 94 TRP A CA 1
ATOM 761 C C . TRP A 1 94 ? -17.325 -6.678 7.496 1.00 96.00 94 TRP A C 1
ATOM 763 O O . TRP A 1 94 ? -18.020 -6.708 8.514 1.00 96.00 94 TRP A O 1
ATOM 773 N N . GLY A 1 95 ? -15.991 -6.695 7.547 1.00 95.31 95 GLY A N 1
ATOM 774 C CA . GLY A 1 95 ? -15.229 -6.750 8.792 1.00 95.31 95 GLY A CA 1
ATOM 775 C C . GLY A 1 95 ? -15.468 -5.536 9.691 1.00 95.31 95 GLY A C 1
ATOM 776 O O . GLY A 1 95 ? -15.548 -5.692 10.908 1.00 95.31 95 GLY A O 1
ATOM 777 N N . LEU A 1 96 ? -15.637 -4.342 9.112 1.00 95.69 96 LEU A N 1
ATOM 778 C CA . LEU A 1 96 ? -16.029 -3.145 9.859 1.00 95.69 96 LEU A CA 1
ATOM 779 C C . LEU A 1 96 ? -17.449 -3.287 10.431 1.00 95.69 96 LEU A C 1
ATOM 781 O O . LEU A 1 96 ? -17.658 -3.071 11.621 1.00 95.69 96 LEU A O 1
ATOM 785 N N . MET A 1 97 ? -18.426 -3.673 9.603 1.00 95.06 97 MET A N 1
ATOM 786 C CA . MET A 1 97 ? -19.832 -3.776 10.023 1.00 95.06 97 MET A CA 1
ATOM 787 C C . MET A 1 97 ? -20.053 -4.825 11.120 1.00 95.06 97 MET A C 1
ATOM 789 O O . MET A 1 97 ? -20.916 -4.644 11.979 1.00 95.06 97 MET A O 1
ATOM 793 N N . THR A 1 98 ? -19.266 -5.903 11.093 1.00 94.56 98 THR A N 1
ATOM 794 C CA . THR A 1 98 ? -19.319 -7.017 12.054 1.00 94.56 98 THR A CA 1
ATOM 795 C C . THR A 1 98 ? -18.391 -6.839 13.259 1.00 94.56 98 THR A C 1
ATOM 797 O O . THR A 1 98 ? -18.198 -7.786 14.018 1.00 94.56 98 THR A O 1
ATOM 800 N N . ASP A 1 99 ? -17.815 -5.646 13.443 1.00 93.44 99 ASP A N 1
ATOM 801 C CA . ASP A 1 99 ? -16.927 -5.307 14.564 1.00 93.44 99 ASP A CA 1
ATOM 802 C C . ASP A 1 99 ? -15.678 -6.193 14.681 1.00 93.44 99 ASP A C 1
ATOM 804 O O . ASP A 1 99 ? -15.099 -6.349 15.756 1.00 93.44 99 ASP A O 1
ATOM 808 N N . GLN A 1 100 ? -15.226 -6.767 13.565 1.00 93.62 100 GLN A N 1
ATOM 809 C CA . GLN A 1 100 ? -13.990 -7.547 13.524 1.00 93.62 100 GLN A CA 1
ATOM 810 C C . GLN A 1 100 ? -12.744 -6.674 13.403 1.00 93.62 100 GLN A C 1
ATOM 812 O O . GLN A 1 100 ? -11.649 -7.142 13.711 1.00 93.62 100 GLN A O 1
ATOM 817 N N . ILE A 1 101 ? -12.892 -5.439 12.921 1.00 94.81 101 ILE A N 1
ATOM 818 C CA . ILE A 1 101 ? -11.791 -4.492 12.742 1.00 94.81 101 ILE A CA 1
ATOM 819 C C . ILE A 1 101 ? -11.707 -3.600 13.972 1.00 94.81 101 ILE A C 1
ATOM 821 O O . ILE A 1 101 ? -12.620 -2.831 14.247 1.00 94.81 101 ILE A O 1
ATOM 825 N N . GLU A 1 102 ? -10.577 -3.664 14.673 1.00 92.62 102 GLU A N 1
ATOM 826 C CA . GLU A 1 102 ? -10.312 -2.825 15.837 1.00 92.62 102 GLU A CA 1
ATOM 827 C C . GLU A 1 102 ? -9.066 -1.967 15.610 1.00 92.62 102 GLU A C 1
ATOM 829 O O . GLU A 1 102 ? -7.955 -2.482 15.462 1.00 92.62 102 GLU A O 1
ATOM 834 N N . VAL A 1 103 ? -9.255 -0.645 15.609 1.00 95.06 103 VAL A N 1
ATOM 835 C CA . VAL A 1 103 ? -8.177 0.334 15.414 1.00 95.06 103 VAL A CA 1
ATOM 836 C C . VAL A 1 103 ? -7.834 0.997 16.747 1.00 95.06 103 VAL A C 1
ATOM 838 O O . VAL A 1 103 ? -8.337 2.068 17.094 1.00 95.06 103 VAL A O 1
ATOM 841 N N . ASP A 1 104 ? -6.955 0.353 17.511 1.00 94.62 104 ASP A N 1
ATOM 842 C CA . ASP A 1 104 ? -6.380 0.906 18.739 1.00 94.62 104 ASP A CA 1
ATOM 843 C C . ASP A 1 104 ? -5.080 1.699 18.464 1.00 94.62 104 ASP A C 1
ATOM 845 O O . ASP A 1 104 ? -4.526 1.720 17.361 1.00 94.62 104 ASP A O 1
ATOM 849 N N . LYS A 1 105 ? -4.545 2.382 19.485 1.00 95.56 105 LYS A N 1
ATOM 850 C CA . LYS A 1 105 ? -3.321 3.196 19.336 1.00 95.56 105 LYS A CA 1
ATOM 851 C C . LYS A 1 105 ? -2.104 2.360 18.912 1.00 95.56 105 LYS A C 1
ATOM 853 O O . LYS A 1 105 ? -1.240 2.862 18.190 1.00 95.56 105 LYS A O 1
ATOM 858 N N . LYS A 1 106 ? -2.006 1.110 19.378 1.00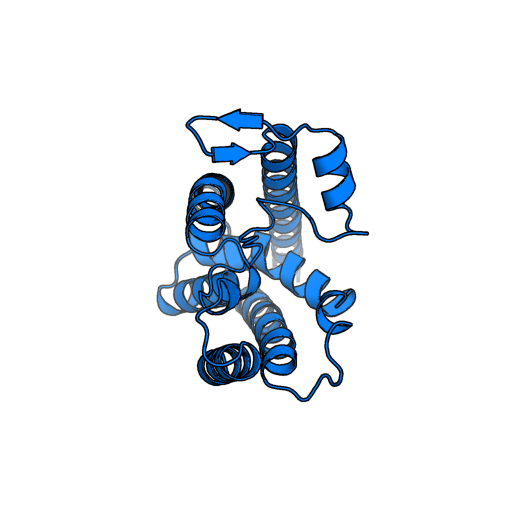 97.25 106 LYS A N 1
ATOM 859 C CA . LYS A 1 106 ? -0.860 0.225 19.122 1.00 97.25 106 LYS A CA 1
ATOM 860 C C . LYS A 1 106 ? -0.910 -0.308 17.692 1.00 97.25 106 LYS A C 1
ATOM 862 O O . LYS A 1 106 ? 0.079 -0.191 16.975 1.00 97.25 106 LYS A O 1
ATOM 867 N N . SER A 1 107 ? -2.051 -0.848 17.282 1.00 96.88 107 SER A N 1
ATOM 868 C CA . SER A 1 107 ? -2.328 -1.344 15.932 1.00 96.88 107 SER A CA 1
ATOM 869 C C . SER A 1 107 ? -2.171 -0.249 14.882 1.00 96.88 107 SER A C 1
ATOM 871 O O . SER A 1 107 ? -1.482 -0.496 13.896 1.00 96.88 107 SER A O 1
ATOM 873 N N . T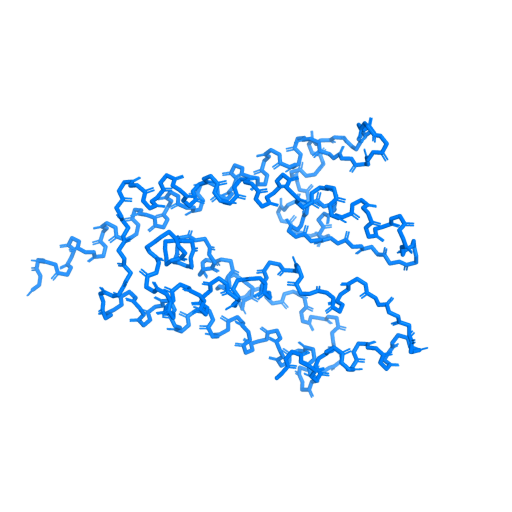YR A 1 108 ? -2.660 0.969 15.143 1.00 97.62 108 TYR A N 1
ATOM 874 C CA . TYR A 1 108 ? -2.453 2.125 14.264 1.00 97.62 108 TYR A CA 1
ATOM 875 C C . TYR A 1 108 ? -0.982 2.553 14.138 1.00 97.62 108 TYR A C 1
ATOM 877 O O . TYR A 1 108 ? -0.481 2.811 13.045 1.00 97.62 108 TYR A O 1
ATOM 885 N N . ARG A 1 109 ? -0.234 2.612 15.247 1.00 97.81 109 ARG A N 1
ATOM 886 C CA . ARG A 1 109 ? 1.205 2.914 15.169 1.00 97.81 109 ARG A CA 1
ATOM 887 C C . ARG A 1 109 ? 1.944 1.835 14.374 1.00 97.81 109 ARG A C 1
ATOM 889 O O . ARG A 1 109 ? 2.779 2.151 13.533 1.00 97.81 109 ARG A O 1
ATOM 896 N N . ASN A 1 110 ? 1.622 0.571 14.631 1.00 97.88 110 ASN A N 1
ATOM 897 C CA . ASN A 1 110 ? 2.218 -0.553 13.921 1.00 97.88 110 ASN A CA 1
ATOM 898 C C . ASN A 1 110 ? 1.837 -0.559 12.432 1.00 97.88 110 ASN A C 1
ATOM 900 O O . ASN A 1 110 ? 2.670 -0.942 11.617 1.00 97.88 110 ASN A O 1
ATOM 904 N N . SER A 1 111 ? 0.632 -0.110 12.060 1.00 97.19 111 SER A N 1
ATOM 905 C CA . SER A 1 111 ? 0.230 -0.008 10.653 1.00 97.19 111 SER A CA 1
ATOM 906 C C . SER A 1 111 ? 1.018 1.073 9.916 1.00 97.19 111 SER A C 1
ATOM 908 O O . SER A 1 111 ? 1.431 0.838 8.787 1.00 97.19 111 SER A O 1
ATOM 910 N N . ILE A 1 112 ? 1.297 2.217 10.558 1.00 97.38 112 ILE A N 1
ATOM 911 C CA . ILE A 1 112 ? 2.193 3.242 9.994 1.00 97.38 112 ILE A CA 1
ATOM 912 C C . ILE A 1 112 ? 3.584 2.656 9.754 1.00 97.38 112 ILE A C 1
ATOM 914 O O . ILE A 1 112 ? 4.106 2.771 8.649 1.00 97.38 112 ILE A O 1
ATOM 918 N N . ILE A 1 113 ? 4.166 2.005 10.770 1.00 97.31 113 ILE A N 1
ATOM 919 C CA . ILE A 1 113 ? 5.495 1.387 10.654 1.00 97.31 113 ILE A CA 1
ATOM 920 C C . ILE A 1 113 ? 5.500 0.383 9.500 1.00 97.31 113 ILE A C 1
ATOM 922 O O . ILE A 1 113 ? 6.369 0.457 8.642 1.00 97.31 113 ILE A O 1
ATOM 926 N N . MET A 1 114 ? 4.500 -0.499 9.435 1.00 95.75 114 MET A N 1
ATOM 927 C CA . MET A 1 114 ? 4.380 -1.494 8.372 1.00 95.75 114 MET A CA 1
ATOM 928 C C . MET A 1 114 ? 4.306 -0.852 6.982 1.00 95.75 114 MET A C 1
ATOM 930 O O . MET A 1 114 ? 5.069 -1.243 6.105 1.00 95.75 114 MET A O 1
ATOM 934 N N . VAL A 1 115 ? 3.431 0.136 6.770 1.00 94.81 115 VAL A N 1
ATOM 935 C CA . VAL A 1 115 ? 3.278 0.803 5.464 1.00 94.81 115 VAL A CA 1
ATOM 936 C C . VAL A 1 115 ? 4.563 1.522 5.052 1.00 94.81 115 VAL A C 1
ATOM 938 O O . VAL A 1 115 ? 5.016 1.356 3.922 1.00 94.81 115 VAL A O 1
ATOM 941 N N . VAL A 1 116 ? 5.200 2.260 5.965 1.00 94.50 116 VAL A N 1
ATOM 942 C CA . VAL A 1 116 ? 6.481 2.930 5.687 1.00 94.50 116 VAL A CA 1
ATOM 943 C C . VAL A 1 116 ? 7.573 1.908 5.365 1.00 94.50 116 VAL A C 1
ATOM 945 O O . VAL A 1 116 ? 8.308 2.086 4.397 1.00 94.50 116 VAL A O 1
ATOM 948 N N . SER A 1 117 ? 7.657 0.809 6.121 1.00 94.00 117 SER A N 1
ATOM 949 C CA . SER A 1 117 ? 8.599 -0.273 5.830 1.00 94.00 117 SER A CA 1
ATOM 950 C C . SER A 1 117 ? 8.368 -0.876 4.447 1.00 94.00 117 SER A C 1
ATOM 952 O O . SER A 1 117 ? 9.346 -1.161 3.766 1.00 94.00 117 SER A O 1
ATOM 954 N N . LEU A 1 118 ? 7.120 -1.030 3.994 1.00 92.75 118 LEU A N 1
ATOM 955 C CA . LEU A 1 118 ? 6.828 -1.539 2.650 1.00 92.75 118 LEU A CA 1
ATOM 956 C C . LEU A 1 118 ? 7.346 -0.603 1.549 1.00 92.75 118 LEU A C 1
ATOM 958 O O . LEU A 1 118 ? 7.967 -1.093 0.611 1.00 92.75 118 LEU A O 1
ATOM 962 N N . PHE A 1 119 ? 7.178 0.718 1.689 1.00 91.56 119 PHE A N 1
ATOM 963 C CA . PHE A 1 119 ? 7.749 1.695 0.746 1.00 91.56 119 PHE A CA 1
ATOM 964 C C . PHE A 1 119 ? 9.282 1.695 0.738 1.00 91.56 119 PHE A C 1
ATOM 966 O O . PHE A 1 119 ? 9.904 1.850 -0.309 1.00 91.56 119 PHE A O 1
ATOM 973 N N . VAL A 1 120 ? 9.915 1.524 1.901 1.00 90.69 120 VAL A N 1
ATOM 974 C CA . VAL A 1 120 ? 11.381 1.446 1.979 1.00 90.69 120 VAL A CA 1
ATOM 975 C C . VAL A 1 120 ? 11.887 0.142 1.365 1.00 90.69 120 VAL A C 1
ATOM 977 O O . VAL A 1 120 ? 12.854 0.159 0.610 1.00 90.69 120 VAL A O 1
ATOM 980 N N . LEU A 1 121 ? 11.232 -0.986 1.655 1.00 92.38 121 LEU A N 1
ATOM 981 C CA . LEU A 1 121 ? 11.607 -2.305 1.142 1.00 92.38 121 LEU A CA 1
ATOM 982 C C . LEU A 1 121 ? 11.318 -2.462 -0.353 1.00 92.38 121 LEU A C 1
ATOM 984 O O . LEU A 1 121 ? 12.005 -3.233 -1.022 1.00 92.38 121 LEU A O 1
ATOM 988 N N . SER A 1 122 ? 10.347 -1.738 -0.907 1.00 91.56 122 SER A N 1
ATOM 989 C CA . SER A 1 122 ? 10.062 -1.812 -2.338 1.00 91.56 122 SER A CA 1
ATOM 990 C C . SER A 1 122 ? 11.180 -1.218 -3.193 1.00 91.56 122 SER A C 1
ATOM 992 O O . SER A 1 122 ? 11.372 -1.678 -4.314 1.00 91.56 122 SER A O 1
ATOM 994 N N . VAL A 1 123 ? 11.969 -0.266 -2.681 1.00 92.19 123 VAL A N 1
ATOM 995 C CA . VAL A 1 123 ? 13.120 0.309 -3.404 1.00 92.19 123 VAL A CA 1
ATOM 996 C C . VAL A 1 123 ? 14.158 -0.756 -3.794 1.00 92.19 123 VAL A C 1
ATOM 998 O O . VAL A 1 123 ? 14.406 -0.908 -4.995 1.00 92.19 123 VAL A O 1
ATOM 1001 N N . PRO A 1 124 ? 14.762 -1.517 -2.854 1.00 92.38 124 PRO A N 1
ATOM 1002 C CA . PRO A 1 124 ? 15.721 -2.553 -3.216 1.00 92.38 124 PRO A CA 1
ATOM 1003 C C . PRO A 1 124 ? 15.071 -3.673 -4.030 1.00 92.38 124 PRO A C 1
ATOM 1005 O O . PRO A 1 124 ? 15.698 -4.167 -4.960 1.00 92.38 124 PRO A O 1
ATOM 1008 N N . ILE A 1 125 ? 13.814 -4.042 -3.751 1.00 91.50 125 ILE A N 1
ATOM 1009 C CA . ILE A 1 125 ? 13.107 -5.069 -4.532 1.00 91.50 125 ILE A CA 1
ATOM 1010 C C . ILE A 1 125 ? 12.984 -4.632 -5.997 1.00 91.50 125 ILE A C 1
ATOM 1012 O O . ILE A 1 125 ? 13.390 -5.377 -6.884 1.00 91.50 125 ILE A O 1
ATOM 1016 N N . ASN A 1 126 ? 12.489 -3.423 -6.268 1.00 91.00 126 ASN A N 1
ATOM 1017 C CA . ASN A 1 126 ? 12.375 -2.909 -7.634 1.00 91.00 126 ASN A CA 1
ATOM 1018 C C . ASN A 1 126 ? 13.727 -2.875 -8.344 1.00 91.00 126 ASN A C 1
ATOM 1020 O O . ASN A 1 126 ? 13.839 -3.370 -9.460 1.00 91.00 126 ASN A O 1
ATOM 1024 N N . ASN A 1 127 ? 14.767 -2.371 -7.681 1.00 91.75 127 ASN A N 1
ATOM 1025 C CA . ASN A 1 127 ? 16.110 -2.323 -8.255 1.00 91.75 127 ASN A CA 1
ATOM 1026 C C . ASN A 1 127 ? 16.667 -3.716 -8.584 1.00 91.75 127 ASN A C 1
ATOM 1028 O O . ASN A 1 127 ? 17.245 -3.910 -9.650 1.00 91.75 127 ASN A O 1
ATOM 1032 N N . ILE A 1 128 ? 16.461 -4.705 -7.707 1.00 90.94 128 ILE A N 1
ATOM 1033 C CA . ILE A 1 128 ? 16.872 -6.093 -7.959 1.00 90.94 128 ILE A CA 1
ATOM 1034 C C . ILE A 1 128 ? 16.148 -6.649 -9.189 1.00 90.94 128 ILE A C 1
ATOM 1036 O O . ILE A 1 128 ? 16.795 -7.213 -10.067 1.00 90.94 128 ILE A O 1
ATOM 1040 N N . PHE A 1 129 ? 14.827 -6.478 -9.278 1.00 89.25 129 PHE A N 1
ATOM 1041 C CA . PHE A 1 129 ? 14.057 -7.006 -10.405 1.00 89.25 129 PHE A CA 1
ATOM 1042 C C . PHE A 1 129 ? 14.393 -6.304 -11.724 1.00 89.25 129 PHE A C 1
ATOM 1044 O O . PHE A 1 129 ? 14.616 -6.997 -12.709 1.00 89.25 129 PHE A O 1
ATOM 1051 N N . ASN A 1 130 ? 14.519 -4.974 -11.738 1.00 88.50 130 ASN A N 1
ATOM 1052 C CA . ASN A 1 130 ? 14.918 -4.227 -12.937 1.00 88.50 130 ASN A CA 1
ATOM 1053 C C . ASN A 1 130 ? 16.345 -4.580 -13.391 1.00 88.50 130 ASN A C 1
ATOM 1055 O O . ASN A 1 130 ? 16.625 -4.615 -14.583 1.00 88.50 130 ASN A O 1
ATOM 1059 N N . LYS A 1 131 ? 17.245 -4.921 -12.458 1.00 88.56 131 LYS A N 1
ATOM 1060 C CA . LYS A 1 131 ? 18.595 -5.393 -12.798 1.00 88.56 131 LYS A CA 1
ATOM 1061 C C . LYS A 1 131 ? 18.614 -6.825 -13.342 1.00 88.56 131 LYS A C 1
ATOM 1063 O O . LYS A 1 131 ? 19.407 -7.125 -14.228 1.00 88.56 131 LYS A O 1
ATOM 1068 N N . LEU A 1 132 ? 17.799 -7.721 -12.785 1.00 87.81 132 LEU A N 1
ATOM 1069 C CA . LEU A 1 132 ? 17.734 -9.126 -13.210 1.00 87.81 132 LEU A CA 1
ATOM 1070 C C . LEU A 1 132 ? 16.909 -9.326 -14.488 1.00 87.81 132 LEU A C 1
ATOM 1072 O O . LEU A 1 132 ? 17.098 -10.324 -15.178 1.00 87.81 132 LEU A O 1
ATOM 1076 N N . MET A 1 133 ? 15.981 -8.413 -14.775 1.00 85.56 133 MET A N 1
ATOM 1077 C CA . MET A 1 133 ? 15.011 -8.511 -15.865 1.00 85.56 133 MET A CA 1
ATOM 1078 C C . MET A 1 133 ? 14.927 -7.169 -16.618 1.00 85.56 133 MET A C 1
ATOM 1080 O O . MET A 1 133 ? 13.889 -6.517 -16.559 1.00 85.56 133 MET A O 1
ATOM 1084 N N . PRO A 1 134 ? 16.002 -6.738 -17.310 1.00 82.62 134 PRO A N 1
ATOM 1085 C CA . PRO A 1 134 ? 16.109 -5.394 -17.893 1.00 82.62 134 PRO A CA 1
ATOM 1086 C C . PRO A 1 134 ? 15.098 -5.111 -19.013 1.00 82.62 134 PRO A C 1
ATOM 1088 O O . PRO A 1 134 ? 14.784 -3.954 -19.275 1.00 82.62 134 PRO A O 1
ATOM 1091 N N . ASP A 1 135 ? 14.555 -6.156 -19.641 1.00 81.75 135 ASP A N 1
ATOM 1092 C CA . ASP A 1 135 ? 13.513 -6.041 -20.669 1.00 81.75 135 ASP A CA 1
ATOM 1093 C C . ASP A 1 135 ? 12.134 -5.677 -20.082 1.00 81.75 135 ASP A C 1
ATOM 1095 O O . ASP A 1 135 ? 11.177 -5.442 -20.822 1.00 81.75 135 ASP A O 1
ATOM 1099 N N . PHE A 1 136 ? 12.013 -5.628 -18.750 1.00 79.62 136 PHE A N 1
ATOM 1100 C CA . PHE A 1 136 ? 10.780 -5.318 -18.033 1.00 79.62 136 PHE A CA 1
ATOM 1101 C C . PHE A 1 136 ? 11.007 -4.218 -16.997 1.00 79.62 136 PHE A C 1
ATOM 1103 O O . PHE A 1 136 ? 12.029 -4.178 -16.321 1.00 79.62 136 PHE A O 1
ATOM 1110 N N . THR A 1 137 ? 10.005 -3.360 -16.802 1.00 81.56 137 THR A N 1
ATOM 1111 C CA . THR A 1 137 ? 10.036 -2.335 -15.752 1.00 81.56 137 THR A CA 1
ATOM 1112 C C . THR A 1 137 ? 9.219 -2.789 -14.546 1.00 81.56 137 THR A C 1
ATOM 1114 O O . THR A 1 137 ? 7.998 -2.637 -14.498 1.00 81.56 137 THR A O 1
ATOM 1117 N N . ALA A 1 138 ? 9.891 -3.363 -13.552 1.00 82.88 138 ALA A N 1
ATOM 1118 C CA . ALA A 1 138 ? 9.293 -3.666 -12.261 1.00 82.88 138 ALA A CA 1
ATOM 1119 C C . ALA A 1 138 ? 8.999 -2.368 -11.491 1.00 82.88 138 ALA A C 1
ATOM 1121 O O . ALA A 1 138 ? 9.875 -1.522 -11.305 1.00 82.88 138 ALA A O 1
ATOM 1122 N N . ASN A 1 139 ? 7.754 -2.232 -11.032 1.00 84.75 139 ASN A N 1
ATOM 1123 C CA . ASN A 1 139 ? 7.288 -1.071 -10.277 1.00 84.75 139 ASN A CA 1
ATOM 1124 C C . ASN A 1 139 ? 6.365 -1.473 -9.115 1.00 84.75 139 ASN A C 1
ATOM 1126 O O . ASN A 1 139 ? 5.199 -1.090 -9.012 1.00 84.75 139 ASN A O 1
ATOM 1130 N N . TYR A 1 140 ? 6.883 -2.305 -8.224 1.00 85.75 140 TYR A N 1
ATOM 1131 C CA . TYR A 1 140 ? 6.210 -2.688 -6.993 1.00 85.75 140 TYR A CA 1
ATOM 1132 C C . TYR A 1 140 ? 6.029 -1.483 -6.077 1.00 85.75 140 TYR A C 1
ATOM 1134 O O . TYR A 1 140 ? 6.903 -0.624 -5.963 1.00 85.75 140 TYR A O 1
ATOM 1142 N N . PHE A 1 141 ? 4.880 -1.427 -5.411 1.00 83.19 141 PHE A N 1
ATOM 1143 C CA . PHE A 1 141 ? 4.506 -0.310 -4.544 1.00 83.19 141 PHE A CA 1
ATOM 1144 C C . PHE A 1 141 ? 4.560 1.081 -5.189 1.00 83.19 141 PHE A C 1
ATOM 1146 O O . PHE A 1 141 ? 4.656 2.079 -4.480 1.00 83.19 141 PHE A O 1
ATOM 1153 N N . TYR A 1 142 ? 4.494 1.144 -6.525 1.00 81.25 142 TYR A N 1
ATOM 1154 C CA . TYR A 1 142 ? 4.687 2.369 -7.303 1.00 81.25 142 TYR A CA 1
ATOM 1155 C C . TYR A 1 142 ? 5.967 3.114 -6.922 1.00 81.25 142 TYR A C 1
ATOM 1157 O O . TYR A 1 142 ? 6.018 4.330 -7.017 1.00 81.25 142 TYR A O 1
ATOM 1165 N N . SER A 1 143 ? 6.997 2.415 -6.439 1.00 83.94 143 SER A N 1
ATOM 1166 C CA . SER A 1 143 ? 8.155 3.054 -5.816 1.00 83.94 143 SER A CA 1
ATOM 1167 C C . SER A 1 143 ? 9.336 3.241 -6.772 1.00 83.94 143 SER A C 1
ATOM 1169 O O . SER A 1 143 ? 10.380 3.729 -6.348 1.00 83.94 143 SER A O 1
ATOM 1171 N N . TYR A 1 144 ? 9.220 2.805 -8.027 1.00 83.81 144 TYR A N 1
ATOM 1172 C CA . TYR A 1 144 ? 10.271 2.968 -9.030 1.00 83.81 144 TYR A CA 1
ATOM 1173 C C . TYR A 1 144 ? 9.944 4.140 -9.958 1.00 83.81 144 TYR A C 1
ATOM 1175 O O . TYR A 1 144 ? 10.685 5.118 -9.988 1.00 83.81 144 TYR A O 1
ATOM 1183 N N . ARG A 1 145 ? 8.788 4.100 -10.632 1.00 84.44 145 ARG A N 1
ATOM 1184 C CA . ARG A 1 145 ? 8.325 5.176 -11.523 1.00 84.44 145 ARG A CA 1
ATOM 1185 C C . ARG A 1 145 ? 6.796 5.195 -11.600 1.00 84.44 145 ARG A C 1
ATOM 1187 O O . ARG A 1 145 ? 6.217 4.121 -11.701 1.00 84.44 145 ARG A O 1
ATOM 1194 N N . PRO A 1 146 ? 6.108 6.342 -11.533 1.00 83.06 146 PRO A N 1
ATOM 1195 C CA . PRO A 1 146 ? 4.649 6.364 -11.623 1.00 83.06 146 PRO A CA 1
ATOM 1196 C C . PRO A 1 146 ? 4.156 6.013 -13.033 1.00 83.06 146 PRO A C 1
ATOM 1198 O O . PRO A 1 146 ? 4.880 6.168 -14.016 1.00 83.06 146 PRO A O 1
ATOM 1201 N N . GLU A 1 147 ? 2.903 5.568 -13.123 1.00 74.44 147 GLU A N 1
ATOM 1202 C CA . GLU A 1 147 ? 2.178 5.507 -14.395 1.00 74.44 147 GLU A CA 1
ATOM 1203 C C . GLU A 1 147 ? 1.845 6.939 -14.853 1.00 74.44 147 GLU A C 1
ATOM 1205 O O . GLU A 1 147 ? 1.561 7.814 -14.025 1.00 74.44 147 GLU A O 1
ATOM 1210 N N . GLY A 1 148 ? 1.922 7.194 -16.161 1.00 73.75 148 GLY A N 1
ATOM 1211 C CA . GLY A 1 148 ? 1.673 8.522 -16.728 1.00 73.75 148 GLY A CA 1
ATOM 1212 C C . GLY A 1 148 ? 0.229 8.978 -16.512 1.00 73.75 148 GLY A C 1
ATOM 1213 O O . GLY A 1 148 ? -0.690 8.163 -16.542 1.00 73.75 148 GLY A O 1
ATOM 1214 N N . GLY A 1 149 ? 0.030 10.276 -16.275 1.00 69.44 149 GLY A N 1
ATOM 1215 C CA . GLY A 1 149 ? -1.294 10.857 -16.029 1.00 69.44 149 GLY A CA 1
ATOM 1216 C C . GLY A 1 149 ? -1.820 10.662 -14.603 1.00 69.44 149 GLY A C 1
ATOM 1217 O O . GLY A 1 149 ? -2.906 11.143 -14.281 1.00 69.44 149 GLY A O 1
ATOM 1218 N N . THR A 1 150 ? -1.056 10.007 -13.724 1.00 75.00 150 THR A N 1
ATOM 1219 C CA . THR A 1 150 ? -1.441 9.825 -12.319 1.00 75.00 150 THR A CA 1
ATOM 1220 C C . THR A 1 150 ? -0.972 10.997 -11.447 1.00 75.00 150 THR A C 1
ATOM 1222 O O . THR A 1 150 ? 0.079 11.584 -11.708 1.00 75.00 150 THR A O 1
ATOM 1225 N N . PRO A 1 151 ? -1.661 11.316 -10.331 1.00 73.94 151 PRO A N 1
ATOM 1226 C CA . PRO A 1 151 ? -1.187 12.331 -9.381 1.00 73.94 151 PRO A CA 1
ATOM 1227 C C . PRO A 1 151 ? 0.216 12.051 -8.808 1.00 73.94 151 PRO A C 1
ATOM 1229 O O . PRO A 1 151 ? 0.899 12.968 -8.355 1.00 73.94 151 PRO A O 1
ATOM 1232 N N . LEU A 1 152 ? 0.665 10.789 -8.841 1.00 84.69 152 LEU A N 1
ATOM 1233 C CA . LEU A 1 152 ? 2.010 10.387 -8.424 1.00 84.69 152 LEU A CA 1
ATOM 1234 C C . LEU A 1 152 ? 3.102 10.918 -9.368 1.00 84.69 152 LEU A C 1
ATOM 1236 O O . LEU A 1 152 ? 4.241 11.100 -8.938 1.00 84.69 152 LEU A O 1
ATOM 1240 N N . GLU A 1 153 ? 2.763 11.236 -10.618 1.00 87.00 153 GLU A N 1
ATOM 1241 C CA . GLU A 1 153 ? 3.677 11.868 -11.571 1.00 87.00 153 GLU A CA 1
ATOM 1242 C C . GLU A 1 153 ? 4.165 13.233 -11.070 1.00 87.00 153 GLU A C 1
ATOM 1244 O O . GLU A 1 153 ? 5.350 13.551 -11.173 1.00 87.00 153 GLU A O 1
ATOM 1249 N N . TRP A 1 154 ? 3.292 14.012 -10.424 1.00 88.00 154 TRP A N 1
ATOM 1250 C CA . TRP A 1 154 ? 3.681 15.293 -9.831 1.00 88.00 154 TRP A CA 1
ATOM 1251 C C . TRP A 1 154 ? 4.725 15.111 -8.729 1.00 88.00 154 TRP A C 1
ATOM 1253 O O . TRP A 1 154 ? 5.715 15.840 -8.697 1.00 88.00 154 TRP A O 1
ATOM 1263 N N . PHE A 1 155 ? 4.553 14.102 -7.869 1.00 91.12 155 PHE A N 1
ATOM 1264 C CA . PHE A 1 155 ? 5.523 13.793 -6.814 1.00 91.12 155 PHE A CA 1
ATOM 1265 C C . PHE A 1 155 ? 6.871 13.380 -7.397 1.00 91.12 155 PHE A C 1
ATOM 1267 O O . PHE A 1 155 ? 7.917 13.746 -6.861 1.00 91.12 155 PHE A O 1
ATOM 1274 N N . PHE A 1 156 ? 6.845 12.614 -8.487 1.00 90.88 156 PHE A N 1
ATOM 1275 C CA . PHE A 1 156 ? 8.054 12.173 -9.161 1.00 90.88 156 PHE A CA 1
ATOM 1276 C C . PHE A 1 156 ? 8.811 13.350 -9.783 1.00 90.88 156 PHE A C 1
ATOM 1278 O O . PHE A 1 156 ? 10.019 13.470 -9.571 1.00 90.88 156 PHE A O 1
ATOM 1285 N N . ASN A 1 157 ? 8.093 14.258 -10.447 1.00 92.19 157 ASN A N 1
ATOM 1286 C CA . ASN A 1 157 ? 8.646 15.443 -11.109 1.00 92.19 157 ASN A CA 1
ATOM 1287 C C . ASN A 1 157 ? 9.203 16.497 -10.139 1.00 92.19 157 ASN A C 1
ATOM 1289 O O . ASN A 1 157 ? 10.054 17.294 -10.523 1.00 92.19 157 ASN A O 1
ATOM 1293 N N . TRP A 1 158 ? 8.747 16.519 -8.884 1.00 92.25 158 TRP A N 1
ATOM 1294 C CA . TRP A 1 158 ? 9.349 17.363 -7.840 1.00 92.25 158 TRP A CA 1
ATOM 1295 C C . TRP A 1 158 ? 10.697 16.835 -7.350 1.00 92.25 158 TRP A C 1
ATOM 1297 O O . TRP A 1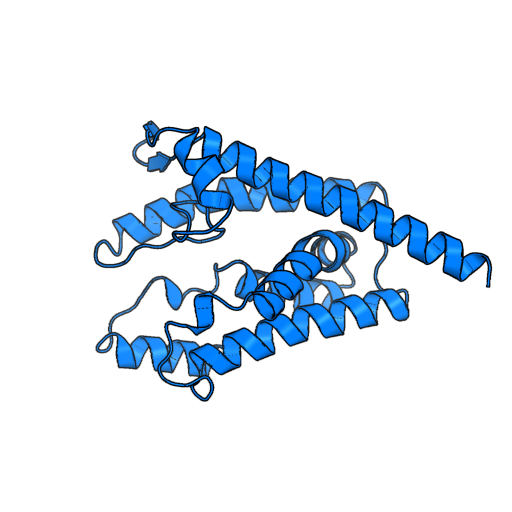 158 ? 11.458 17.559 -6.707 1.00 92.25 158 TRP A O 1
ATOM 1307 N N . GLY A 1 159 ? 10.974 15.564 -7.621 1.00 90.69 159 GLY A N 1
ATOM 1308 C CA . GLY A 1 159 ? 12.225 14.917 -7.294 1.00 90.69 159 GLY A CA 1
ATOM 1309 C C . GLY A 1 159 ? 13.176 14.799 -8.474 1.00 90.69 159 GLY A C 1
ATOM 1310 O O . GLY A 1 159 ? 12.924 15.264 -9.581 1.00 90.69 159 GLY A O 1
ATOM 1311 N N . LYS A 1 160 ? 14.295 14.126 -8.221 1.00 90.50 160 LYS A N 1
ATOM 1312 C CA . LYS A 1 160 ? 15.244 13.723 -9.254 1.00 90.50 160 LYS A CA 1
ATOM 1313 C C . LYS A 1 160 ? 15.689 12.300 -8.967 1.00 90.50 160 LYS A C 1
ATOM 1315 O O . LYS A 1 160 ? 15.953 11.955 -7.814 1.00 90.50 160 LYS A O 1
ATOM 1320 N N . GLU A 1 161 ? 15.776 11.487 -10.010 1.00 92.06 161 GLU A N 1
ATOM 1321 C CA . GLU A 1 161 ? 16.401 10.172 -9.920 1.00 92.06 161 GLU A CA 1
ATOM 1322 C C . GLU A 1 161 ? 17.888 10.336 -9.599 1.00 92.06 161 GLU A C 1
ATOM 1324 O O . GLU A 1 161 ? 18.618 11.099 -10.240 1.00 92.06 161 GLU A O 1
ATOM 1329 N N . THR A 1 162 ? 18.330 9.640 -8.561 1.00 92.06 162 THR A N 1
ATOM 1330 C CA . THR A 1 162 ? 19.726 9.600 -8.127 1.00 92.06 162 THR A CA 1
ATOM 1331 C C . THR A 1 162 ? 20.141 8.151 -7.922 1.00 92.06 162 THR A C 1
ATOM 1333 O O . THR A 1 162 ? 19.300 7.279 -7.702 1.00 92.06 162 THR A O 1
ATOM 1336 N N . THR A 1 163 ? 21.442 7.886 -7.973 1.00 91.38 163 THR A N 1
ATOM 1337 C CA . THR A 1 163 ? 21.984 6.566 -7.658 1.00 91.38 163 THR A CA 1
ATOM 1338 C C . THR A 1 163 ? 22.506 6.569 -6.227 1.00 91.38 163 THR A C 1
ATOM 1340 O O . THR A 1 163 ? 23.428 7.316 -5.902 1.00 91.38 163 THR A O 1
ATOM 1343 N N . LEU A 1 164 ? 21.946 5.717 -5.373 1.00 88.06 164 LEU A N 1
ATOM 1344 C CA . LEU A 1 164 ? 22.376 5.529 -3.989 1.00 88.06 164 LEU A CA 1
ATOM 1345 C C . LEU A 1 164 ? 22.708 4.051 -3.770 1.00 88.06 164 LEU A C 1
ATOM 1347 O O . LEU A 1 164 ? 21.865 3.190 -3.992 1.00 88.06 164 LEU A O 1
ATOM 1351 N N . LEU A 1 165 ? 23.938 3.743 -3.346 1.00 87.44 165 LEU A N 1
ATOM 1352 C CA . LEU A 1 165 ? 24.415 2.360 -3.151 1.00 87.44 165 LEU A CA 1
ATOM 1353 C C . LEU A 1 165 ? 24.220 1.451 -4.388 1.00 87.44 165 LEU A C 1
ATOM 1355 O O . LEU A 1 165 ? 23.954 0.260 -4.259 1.00 87.44 165 LEU A O 1
ATOM 1359 N N . GLY A 1 166 ? 24.333 2.014 -5.597 1.00 85.62 166 GLY A N 1
ATOM 1360 C CA . GLY A 1 166 ? 24.126 1.282 -6.853 1.00 85.62 166 GLY A CA 1
ATOM 1361 C C . GLY A 1 166 ? 22.659 1.002 -7.200 1.00 85.62 166 GLY A C 1
ATOM 1362 O O . GLY A 1 166 ? 22.403 0.240 -8.127 1.00 85.62 166 GLY A O 1
ATOM 1363 N N . MET A 1 167 ? 21.716 1.602 -6.470 1.00 90.50 167 MET A N 1
ATOM 1364 C CA . MET A 1 167 ? 20.281 1.553 -6.743 1.00 90.50 167 MET A CA 1
ATOM 1365 C C . MET A 1 167 ? 19.798 2.904 -7.263 1.00 90.50 167 MET A C 1
ATOM 1367 O O . MET A 1 167 ? 20.164 3.949 -6.723 1.00 90.50 167 MET A O 1
ATOM 1371 N N . GLU A 1 168 ? 18.952 2.883 -8.280 1.00 90.94 168 GLU A N 1
ATOM 1372 C CA . GLU A 1 168 ? 18.223 4.050 -8.760 1.00 90.94 168 GLU A CA 1
ATOM 1373 C C . GLU A 1 168 ? 17.056 4.351 -7.817 1.00 90.94 168 GLU A C 1
ATOM 1375 O O . GLU A 1 168 ? 16.243 3.479 -7.485 1.00 90.94 168 GLU A O 1
ATOM 1380 N N . ILE A 1 169 ? 16.999 5.593 -7.340 1.00 92.88 169 ILE A N 1
ATOM 1381 C CA . ILE A 1 169 ? 15.976 6.053 -6.407 1.00 92.88 169 ILE A CA 1
ATOM 1382 C C . ILE A 1 169 ? 15.678 7.539 -6.608 1.00 92.88 169 ILE A C 1
ATOM 1384 O O . ILE A 1 169 ? 16.574 8.382 -6.695 1.00 92.88 169 ILE A O 1
ATOM 1388 N N . ASN A 1 170 ? 14.393 7.878 -6.593 1.00 94.12 170 ASN A N 1
ATOM 1389 C CA . ASN A 1 170 ? 13.927 9.246 -6.418 1.00 94.12 170 ASN A CA 1
ATOM 1390 C C . ASN A 1 170 ? 13.469 9.431 -4.959 1.00 94.12 170 ASN A C 1
ATOM 1392 O O . ASN A 1 170 ? 12.361 9.056 -4.583 1.00 94.12 170 ASN A O 1
ATOM 1396 N N . ILE A 1 171 ? 14.351 9.969 -4.108 1.00 92.25 171 ILE A N 1
ATOM 1397 C CA . ILE A 1 171 ? 14.124 10.059 -2.651 1.00 92.25 171 ILE A CA 1
ATOM 1398 C C . ILE A 1 171 ? 12.889 10.908 -2.327 1.00 92.25 171 ILE A C 1
ATOM 1400 O O . ILE A 1 171 ? 12.090 10.531 -1.469 1.00 92.25 171 ILE A O 1
ATOM 1404 N N . ILE A 1 172 ? 12.723 12.037 -3.025 1.00 93.50 172 ILE A N 1
ATOM 1405 C CA . ILE A 1 172 ? 11.583 12.945 -2.837 1.00 93.50 172 ILE A CA 1
ATOM 1406 C C . ILE A 1 172 ? 10.284 12.212 -3.170 1.00 93.50 172 ILE A C 1
ATOM 1408 O O . ILE A 1 172 ? 9.345 12.232 -2.376 1.00 93.50 172 ILE A O 1
ATOM 1412 N N . TYR A 1 173 ? 10.260 11.488 -4.287 1.00 93.06 173 TYR A N 1
ATOM 1413 C CA . TYR A 1 173 ? 9.103 10.702 -4.696 1.00 93.06 173 TYR A CA 1
ATOM 1414 C C . TYR A 1 173 ? 8.701 9.638 -3.664 1.00 9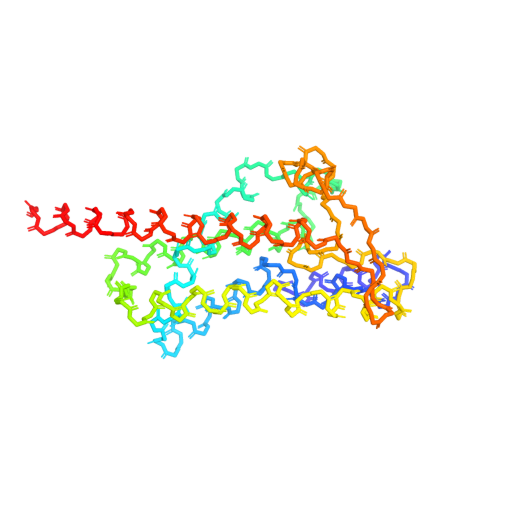3.06 173 TYR A C 1
ATOM 1416 O O . TYR A 1 173 ? 7.526 9.542 -3.299 1.00 93.06 173 TYR A O 1
ATOM 1424 N N . ILE A 1 174 ? 9.668 8.875 -3.142 1.00 92.81 174 ILE A N 1
ATOM 1425 C CA . ILE A 1 174 ? 9.414 7.865 -2.102 1.00 92.81 174 ILE A CA 1
ATOM 1426 C C . ILE A 1 174 ? 8.878 8.509 -0.824 1.00 92.81 174 ILE A C 1
ATOM 1428 O O . ILE A 1 174 ? 7.905 8.020 -0.249 1.00 92.81 174 ILE A O 1
ATOM 1432 N N . ALA A 1 175 ? 9.484 9.615 -0.387 1.00 93.06 175 ALA A N 1
ATOM 1433 C CA . ALA A 1 175 ? 9.067 10.318 0.820 1.00 93.06 175 ALA A CA 1
ATOM 1434 C C . ALA A 1 175 ? 7.633 10.857 0.697 1.00 93.06 175 ALA A C 1
ATOM 1436 O O . ALA A 1 175 ? 6.830 10.674 1.614 1.00 93.06 175 ALA A O 1
ATOM 1437 N N . LEU A 1 176 ? 7.289 11.466 -0.442 1.00 93.38 176 LEU A N 1
ATOM 1438 C CA . LEU A 1 176 ? 5.942 11.975 -0.710 1.00 93.38 176 LEU A CA 1
ATOM 1439 C C . LEU A 1 176 ? 4.911 10.847 -0.825 1.00 93.38 176 LEU A C 1
ATOM 1441 O O . LEU A 1 176 ? 3.815 10.966 -0.282 1.00 93.38 176 LEU A O 1
ATOM 1445 N N . SER A 1 177 ? 5.271 9.728 -1.454 1.00 91.56 177 SER A N 1
ATOM 1446 C CA . SER A 1 177 ? 4.396 8.553 -1.565 1.00 91.56 177 SER A CA 1
ATOM 1447 C C . SER A 1 177 ? 4.123 7.916 -0.199 1.00 91.56 177 SER A C 1
ATOM 1449 O O . SER A 1 177 ? 2.973 7.622 0.139 1.00 91.56 177 SER A O 1
ATOM 1451 N N . ALA A 1 178 ? 5.156 7.775 0.637 1.00 93.00 178 ALA A N 1
ATOM 1452 C CA . ALA A 1 178 ? 5.001 7.303 2.010 1.00 93.00 178 ALA A CA 1
ATOM 1453 C C . ALA A 1 178 ? 4.159 8.276 2.851 1.00 93.00 178 ALA A C 1
ATOM 1455 O O . ALA A 1 178 ? 3.285 7.841 3.604 1.00 93.00 178 ALA A O 1
ATOM 1456 N N . LEU A 1 179 ? 4.372 9.588 2.691 1.00 94.25 179 LEU A N 1
ATOM 1457 C CA . LEU A 1 179 ? 3.580 10.618 3.360 1.00 94.25 179 LEU A CA 1
ATOM 1458 C C . LEU A 1 179 ? 2.104 10.544 2.955 1.00 94.25 179 LEU A C 1
ATOM 1460 O O . LEU A 1 179 ? 1.242 10.565 3.833 1.00 94.25 179 LEU A O 1
ATOM 1464 N N . LEU A 1 180 ? 1.805 10.389 1.662 1.00 93.00 180 LEU A N 1
ATOM 1465 C CA . LEU A 1 180 ? 0.442 10.175 1.176 1.00 93.00 180 LEU A CA 1
ATOM 1466 C C . LEU A 1 180 ? -0.185 8.942 1.840 1.00 93.00 180 LEU A C 1
ATOM 1468 O O . LEU A 1 180 ? -1.309 9.015 2.335 1.00 93.00 180 LEU A O 1
ATOM 1472 N N . GLY A 1 181 ? 0.559 7.838 1.937 1.00 93.25 181 GLY A N 1
ATOM 1473 C CA . GLY A 1 181 ? 0.106 6.640 2.643 1.00 93.25 181 GLY A CA 1
ATOM 1474 C C . GLY A 1 181 ? -0.227 6.883 4.120 1.00 93.25 181 GLY A C 1
ATOM 1475 O O . GLY A 1 181 ? -1.250 6.402 4.613 1.00 93.25 181 GLY A O 1
ATOM 1476 N N . ILE A 1 182 ? 0.590 7.673 4.823 1.00 96.19 182 ILE A N 1
ATOM 1477 C CA . ILE A 1 182 ? 0.340 8.072 6.218 1.00 96.19 182 ILE A CA 1
ATOM 1478 C C . ILE A 1 182 ? -0.903 8.965 6.325 1.00 96.19 182 ILE A C 1
ATOM 1480 O O . ILE A 1 182 ? -1.709 8.784 7.241 1.00 96.19 182 ILE A O 1
ATOM 1484 N N . VAL A 1 183 ? -1.084 9.909 5.397 1.00 96.44 183 VAL A N 1
ATOM 1485 C CA . VAL A 1 183 ? -2.271 10.775 5.349 1.00 96.44 183 VAL A CA 1
ATOM 1486 C C . VAL A 1 183 ? -3.534 9.937 5.152 1.00 96.44 183 VAL A C 1
ATOM 1488 O O . VAL A 1 183 ? -4.499 10.113 5.895 1.00 96.44 183 VAL A O 1
ATOM 1491 N N . VAL A 1 184 ? -3.518 8.977 4.225 1.00 95.88 184 VAL A N 1
ATOM 1492 C CA . VAL A 1 184 ? -4.647 8.064 3.986 1.00 95.88 184 VAL A CA 1
ATOM 1493 C C . VAL A 1 184 ? -4.971 7.243 5.240 1.00 95.88 184 VAL A C 1
ATOM 1495 O O . VAL A 1 184 ? -6.128 7.226 5.670 1.00 95.88 184 VAL A O 1
ATOM 1498 N N . LEU A 1 185 ? -3.954 6.665 5.893 1.00 96.75 185 LEU A N 1
ATOM 1499 C CA . LEU A 1 185 ? -4.118 5.956 7.169 1.00 96.75 185 LEU A CA 1
ATOM 1500 C C . LEU A 1 185 ? -4.795 6.833 8.232 1.00 96.75 185 LEU A C 1
ATOM 1502 O O . LEU A 1 185 ? -5.694 6.376 8.945 1.00 96.75 185 LEU A O 1
ATOM 1506 N N . PHE A 1 186 ? -4.363 8.089 8.350 1.00 97.81 186 PHE A N 1
ATOM 1507 C CA . PHE A 1 186 ? -4.923 9.038 9.307 1.00 97.81 186 PHE A CA 1
ATOM 1508 C C . PHE A 1 186 ? -6.387 9.370 9.000 1.00 97.81 186 PHE A C 1
ATOM 1510 O O . PHE A 1 186 ? -7.225 9.321 9.905 1.00 97.81 186 PHE A O 1
ATOM 1517 N N . LEU A 1 187 ? -6.708 9.671 7.739 1.00 97.88 187 LEU A N 1
ATOM 1518 C CA . LEU A 1 187 ? -8.070 9.993 7.312 1.00 97.88 187 LEU A CA 1
ATOM 1519 C C . LEU A 1 187 ? -9.026 8.830 7.587 1.00 97.88 187 LEU A C 1
ATOM 1521 O O . LEU A 1 187 ? -10.083 9.028 8.187 1.00 97.88 187 LEU A O 1
ATOM 1525 N N . PHE A 1 188 ? -8.638 7.602 7.246 1.00 97.50 188 PHE A N 1
ATOM 1526 C CA . PHE A 1 188 ? -9.494 6.441 7.489 1.00 97.50 188 PHE A CA 1
ATOM 1527 C C . PHE A 1 188 ? -9.613 6.079 8.968 1.00 97.50 188 PHE A C 1
ATOM 1529 O O . PHE A 1 188 ? -10.680 5.646 9.401 1.00 97.50 188 PHE A O 1
ATOM 1536 N N . LYS A 1 189 ? -8.591 6.349 9.788 1.00 97.31 189 LYS A N 1
ATOM 1537 C CA . LYS A 1 189 ? -8.747 6.280 11.248 1.00 97.31 189 LYS A CA 1
ATOM 1538 C C . LYS A 1 189 ? -9.813 7.261 11.749 1.00 97.31 189 LYS A C 1
ATOM 1540 O O . LYS A 1 189 ? -10.579 6.912 12.644 1.00 97.31 189 LYS A O 1
ATOM 1545 N N . LYS A 1 190 ? -9.900 8.467 11.178 1.00 97.81 190 LYS A N 1
ATOM 1546 C CA . LYS A 1 190 ? -10.970 9.423 11.514 1.00 97.81 190 LYS A CA 1
ATOM 1547 C C . LYS A 1 190 ? -12.345 8.944 11.069 1.00 97.81 190 LYS A C 1
ATOM 1549 O O . LYS A 1 190 ? -13.292 9.071 11.842 1.00 97.81 190 LYS A O 1
ATOM 1554 N N . ILE A 1 191 ? -12.443 8.333 9.891 1.00 96.94 191 ILE A N 1
ATOM 1555 C CA . ILE A 1 191 ? -13.682 7.701 9.418 1.00 96.94 191 ILE A CA 1
ATOM 1556 C C . ILE A 1 191 ? -14.112 6.574 10.370 1.00 96.94 191 ILE A C 1
ATOM 1558 O O . ILE A 1 191 ? -15.273 6.531 10.769 1.00 96.94 191 ILE A O 1
ATOM 1562 N N . TYR A 1 192 ? -13.182 5.718 10.800 1.00 97.06 192 TYR A N 1
ATOM 1563 C CA . TYR A 1 192 ? -13.436 4.667 11.792 1.00 97.06 192 TYR A CA 1
ATOM 1564 C C . TYR A 1 192 ? -13.974 5.239 13.112 1.00 97.06 192 TYR A C 1
ATOM 1566 O O . TYR A 1 192 ? -15.017 4.806 13.602 1.00 97.06 192 TYR A O 1
ATOM 1574 N N . GLU A 1 193 ? -13.292 6.242 13.679 1.00 96.06 193 GLU A N 1
ATOM 1575 C CA . GLU A 1 193 ? -13.712 6.901 14.926 1.00 96.06 193 GLU A CA 1
ATOM 1576 C C . GLU A 1 193 ? -15.125 7.489 14.802 1.00 96.06 193 GLU A C 1
ATOM 1578 O O . GLU A 1 193 ? -15.943 7.352 15.714 1.00 96.06 193 GLU A O 1
ATOM 1583 N N . LEU A 1 194 ? -15.422 8.116 13.662 1.00 96.69 194 LEU A N 1
ATOM 1584 C CA . LEU A 1 194 ? -16.718 8.717 13.379 1.00 96.69 194 LEU A CA 1
ATOM 1585 C C . LEU A 1 194 ? -17.825 7.661 13.230 1.00 96.69 194 LEU A C 1
ATOM 1587 O O . LEU A 1 194 ? -18.885 7.808 13.836 1.00 96.69 194 LEU A O 1
ATOM 1591 N N . TYR A 1 195 ? -17.565 6.581 12.489 1.00 95.44 195 TYR A N 1
ATOM 1592 C CA . TYR A 1 195 ? -18.492 5.457 12.323 1.00 95.44 195 TYR A CA 1
ATOM 1593 C C . TYR A 1 195 ? -18.901 4.865 13.676 1.00 95.44 195 TYR A C 1
ATOM 1595 O O . TYR A 1 195 ? -20.090 4.764 13.982 1.00 95.44 195 TYR A O 1
ATOM 1603 N N . TYR A 1 196 ? -17.925 4.554 14.534 1.00 94.25 196 TYR A N 1
ATOM 1604 C CA . TYR A 1 196 ? -18.201 3.989 15.856 1.00 94.25 196 TYR A CA 1
ATOM 1605 C C . TYR A 1 196 ? -18.852 4.978 16.819 1.00 94.25 196 TYR A C 1
ATOM 1607 O O . TYR A 1 196 ? -19.600 4.561 17.705 1.00 94.25 196 TYR A O 1
ATOM 1615 N N . LYS A 1 197 ? -18.601 6.281 16.657 1.00 94.19 197 LYS A N 1
ATOM 1616 C CA . LYS A 1 197 ? -19.323 7.313 17.404 1.00 94.19 197 LYS A CA 1
ATOM 1617 C C . LYS A 1 197 ? -20.811 7.291 17.048 1.00 94.19 197 LYS A C 1
ATOM 1619 O O . LYS A 1 197 ? -21.628 7.239 17.958 1.00 94.19 197 LYS A O 1
ATOM 1624 N N . PHE A 1 198 ? -21.156 7.268 15.759 1.00 93.75 198 PHE A N 1
ATOM 1625 C CA . PHE A 1 198 ? -22.554 7.219 15.316 1.00 93.75 198 PHE A CA 1
ATOM 1626 C C . PHE A 1 198 ? -23.249 5.903 15.672 1.00 93.75 198 PHE A C 1
ATOM 1628 O O . PHE A 1 198 ? -24.377 5.929 16.160 1.00 93.75 198 PHE A O 1
ATOM 1635 N N . LYS A 1 199 ? -22.561 4.766 15.511 1.00 90.81 199 LYS A N 1
ATOM 1636 C CA . LYS A 1 199 ? -23.095 3.441 15.860 1.00 90.81 199 LYS A CA 1
ATOM 1637 C C . LYS A 1 199 ? -23.444 3.315 17.346 1.00 90.81 199 LYS A C 1
ATOM 1639 O O . LYS A 1 199 ? -24.404 2.642 17.675 1.00 90.81 199 LYS A O 1
ATOM 1644 N N . LYS A 1 200 ? -22.689 3.963 18.242 1.00 85.50 200 LYS A N 1
ATOM 1645 C CA . LYS A 1 200 ? -22.981 3.989 19.690 1.00 85.50 200 LYS A CA 1
ATOM 1646 C C . LYS A 1 200 ? -24.095 4.964 20.085 1.00 85.50 200 LYS A C 1
ATOM 1648 O O . LYS A 1 200 ? -24.574 4.894 21.210 1.00 85.50 200 LYS A O 1
ATOM 1653 N N . SER A 1 201 ? -24.436 5.912 19.215 1.00 72.81 201 SER A N 1
ATOM 1654 C CA . SER A 1 201 ? -25.518 6.881 19.435 1.00 72.81 201 SER A CA 1
ATOM 1655 C C . SER A 1 201 ? -26.864 6.428 18.856 1.00 72.81 201 SER A C 1
ATOM 1657 O O . SER A 1 201 ? -27.842 7.148 19.032 1.00 72.81 201 SER A O 1
ATOM 1659 N N . SER A 1 202 ? -26.894 5.289 18.154 1.00 61.34 202 SER A N 1
ATOM 1660 C CA . SER A 1 202 ? -28.098 4.637 17.612 1.00 61.34 202 SER A CA 1
ATOM 1661 C C . SER A 1 202 ? -28.510 3.477 18.509 1.00 61.34 202 SER A C 1
ATOM 1663 O O . SER A 1 202 ? -29.729 3.242 18.621 1.00 61.34 202 SER A O 1
#

Foldseek 3Di:
DLVQLLVVVCVVVVNDDALVNPQLALLSVLLVLLVCCVVVLQQLSLLCLQLFLQVVLVVCQVVVPVCVPDPDCPGPNNVCSNVSSVVSNVSSVVCLVVVSHDDDPVSLVSNLVVLLVSLVVVQVVQQVNCVVPVVHRDQRPVFQDHDPPDPLNVQQVVFDFDADPNTTGGPSSSVVSSVVSNVSSVVSVVVSVVVVVVVVVD